Protein AF-A0A087TTB7-F1 (afdb_monomer)

Foldseek 3Di:
DAPPFPDQAKDWDWDDPPGPPDDDPDPPDIDTDIDGGPDDDPPDPDDDDDDPDDDPDDDPPPRVDDDDDQADDQELVRLCVVVVHDPPDDSVVSFDWHWDPDDPPDDTDIDTHHHPPDDDPVVVVVVVVVVVVVVVVVVVVVVVVVVVVVVVVVVVVVVVVVVVVVVVVVVVVVVD

Secondary structure (DSSP, 8-state):
--TT---SSEEEEEE-TT-TT---SSTT--EEEEEE-SS--TT-S-------S--SS--TTTTS-----S----BHHHHHHHTT--SSS-TTTT--PEEPPPPTTS---EE-PPPBS---HHHHHHHHHHHHHHHHHHHHHHHHHHHHHHHHHHHHHHHHHHHHHHHHHHHHHTT-

InterPro domains:
  IPR001377 Small ribosomal subunit protein eS6 [PF01092] (1-64)
  IPR001377 Small ribosomal subunit protein eS6 [PTHR11502] (1-174)
  IPR001377 Small ribosomal subunit protein eS6 [SM01405] (1-64)

Radius of gyration: 37.95 Å; Cα contacts (8 Å, |Δi|>4): 140; chains: 1; bounding box: 92×80×90 Å

Structure (mmCIF, N/CA/C/O backbone):
data_AF-A0A087TTB7-F1
#
_entry.id   AF-A0A087TTB7-F1
#
loop_
_atom_site.group_PDB
_atom_site.id
_atom_site.type_symbol
_atom_site.label_atom_id
_atom_site.label_alt_id
_atom_site.label_comp_id
_atom_site.label_asym_id
_atom_site.label_entity_id
_atom_site.label_seq_id
_atom_site.pdbx_PDB_ins_code
_atom_site.Cartn_x
_atom_site.Cartn_y
_atom_site.Cartn_z
_atom_site.occupancy
_atom_site.B_iso_or_equiv
_atom_site.auth_seq_id
_atom_site.auth_comp_id
_atom_site.auth_asym_id
_atom_site.auth_atom_id
_atom_site.pdbx_PDB_model_num
ATOM 1 N N . MET A 1 1 ? -8.494 -7.796 25.262 1.00 95.12 1 MET A N 1
ATOM 2 C CA . MET A 1 1 ? -9.296 -8.934 24.766 1.00 95.12 1 MET A CA 1
ATOM 3 C C . MET A 1 1 ? -8.799 -9.326 23.383 1.00 95.12 1 MET A C 1
ATOM 5 O O . MET A 1 1 ? -8.228 -8.474 22.704 1.00 95.12 1 MET A O 1
ATOM 9 N N . LYS A 1 2 ? -8.956 -10.586 22.972 1.00 96.31 2 LYS A N 1
ATOM 10 C CA . LYS A 1 2 ? -8.539 -11.063 21.644 1.00 96.31 2 LYS A CA 1
ATOM 11 C C . LYS A 1 2 ? -9.662 -11.843 20.973 1.00 96.31 2 LYS A C 1
ATOM 13 O O . LYS A 1 2 ? -10.178 -12.793 21.548 1.00 96.31 2 LYS A O 1
ATOM 18 N N . GLN A 1 3 ? -9.984 -11.443 19.744 1.00 97.12 3 GLN A N 1
ATOM 19 C CA . GLN A 1 3 ? -10.973 -12.114 18.906 1.00 97.12 3 GLN A CA 1
ATOM 20 C C . GLN A 1 3 ? -10.591 -13.578 18.657 1.00 97.12 3 GLN A C 1
ATOM 22 O O . GLN A 1 3 ? -9.417 -13.872 18.415 1.00 97.12 3 GLN A O 1
ATOM 27 N N . GLY A 1 4 ? -11.587 -14.467 18.702 1.00 96.50 4 GLY A N 1
ATOM 28 C CA . GLY A 1 4 ? -11.423 -15.903 18.450 1.00 96.50 4 GLY A CA 1
ATOM 29 C C . GLY A 1 4 ? -10.956 -16.721 19.658 1.00 96.50 4 GLY A C 1
ATOM 30 O O . GLY A 1 4 ? -10.687 -17.906 19.517 1.00 96.50 4 GLY A O 1
ATOM 31 N N . VAL A 1 5 ? -10.847 -16.114 20.842 1.00 96.50 5 VAL A N 1
ATOM 32 C CA . VAL A 1 5 ? -10.544 -16.822 22.093 1.00 96.50 5 VAL A CA 1
ATOM 33 C C . VAL A 1 5 ? -11.834 -16.950 22.897 1.00 96.50 5 VAL A C 1
ATOM 35 O O . VAL A 1 5 ? -12.206 -16.031 23.629 1.00 96.50 5 VAL A O 1
ATOM 38 N N . LEU A 1 6 ? -12.522 -18.078 22.725 1.00 96.94 6 LEU A N 1
ATOM 39 C CA . LEU A 1 6 ? -13.887 -18.330 23.201 1.00 96.94 6 LEU A CA 1
ATOM 40 C C . LEU A 1 6 ? -13.945 -18.677 24.699 1.00 96.94 6 LEU A C 1
ATOM 42 O O . LEU A 1 6 ? -14.466 -19.710 25.096 1.00 96.94 6 LEU A O 1
ATOM 46 N N . THR A 1 7 ? -13.373 -17.821 25.544 1.00 96.19 7 THR A N 1
ATOM 47 C CA . THR A 1 7 ? -13.356 -18.002 27.001 1.00 96.19 7 THR A CA 1
ATOM 48 C C . THR A 1 7 ? -13.663 -16.692 27.723 1.00 96.19 7 THR A C 1
ATOM 50 O O . THR A 1 7 ? -13.172 -15.632 27.323 1.00 96.19 7 THR A O 1
ATOM 53 N N . ALA A 1 8 ? -14.370 -16.762 28.852 1.00 95.31 8 ALA A N 1
ATOM 54 C CA . ALA A 1 8 ? -14.483 -15.648 29.801 1.00 95.31 8 ALA A CA 1
ATOM 55 C C . ALA A 1 8 ? -13.197 -15.462 30.639 1.00 95.31 8 ALA A C 1
ATOM 57 O O . ALA A 1 8 ? -12.966 -14.419 31.226 1.00 95.31 8 ALA A O 1
ATOM 58 N N . GLY A 1 9 ? -12.280 -16.428 30.648 1.00 95.19 9 GLY A N 1
ATOM 59 C CA . GLY A 1 9 ? -11.007 -16.303 31.359 1.00 95.19 9 GLY A CA 1
ATOM 60 C C . GLY A 1 9 ? -9.893 -15.600 30.573 1.00 95.19 9 GLY A C 1
ATOM 61 O O . GLY A 1 9 ? -10.073 -15.066 29.466 1.00 95.19 9 GLY A O 1
ATOM 62 N N . ARG A 1 10 ? -8.689 -15.643 31.158 1.00 97.06 10 ARG A N 1
ATOM 63 C CA . ARG A 1 10 ? -7.416 -15.380 30.470 1.00 97.06 10 ARG A CA 1
ATOM 64 C C . ARG A 1 10 ? -6.749 -16.701 30.099 1.00 97.06 10 ARG A C 1
ATOM 66 O O . ARG A 1 10 ? -6.739 -17.635 30.888 1.00 97.06 10 ARG A O 1
ATOM 73 N N . VAL A 1 11 ? -6.118 -16.736 28.933 1.00 97.62 11 VAL A N 1
ATOM 74 C CA . VAL A 1 11 ? -5.366 -17.897 28.439 1.00 97.62 11 VAL A CA 1
ATOM 75 C C . VAL A 1 11 ? -3.982 -17.473 27.963 1.00 97.62 11 VAL A C 1
ATOM 77 O O . VAL A 1 11 ? -3.773 -16.326 27.557 1.00 97.62 11 VAL A O 1
ATOM 80 N N . ARG A 1 12 ? -3.008 -18.388 27.993 1.00 98.00 12 ARG A N 1
ATOM 81 C CA . ARG A 1 12 ? -1.647 -18.122 27.501 1.00 98.00 12 ARG A CA 1
ATOM 82 C C . ARG A 1 12 ? -1.465 -18.650 26.083 1.00 98.00 12 ARG A C 1
ATOM 84 O O . ARG A 1 12 ? -1.358 -19.851 25.877 1.00 98.00 12 ARG A O 1
ATOM 91 N N . LEU A 1 13 ? -1.339 -17.742 25.119 1.00 97.44 13 LEU A N 1
ATOM 92 C CA . LEU A 1 13 ? -1.177 -18.073 23.701 1.00 97.44 13 LEU A CA 1
ATOM 93 C C . LEU A 1 13 ? 0.215 -17.705 23.200 1.00 97.44 13 LEU A C 1
ATOM 95 O O . LEU A 1 13 ? 0.783 -16.693 23.614 1.00 97.44 13 LEU A O 1
ATOM 99 N N . LEU A 1 14 ? 0.753 -18.503 22.277 1.00 97.94 14 LEU A N 1
ATOM 100 C CA . LEU A 1 14 ? 1.989 -18.188 21.564 1.00 97.94 14 LEU A CA 1
ATOM 101 C C . LEU A 1 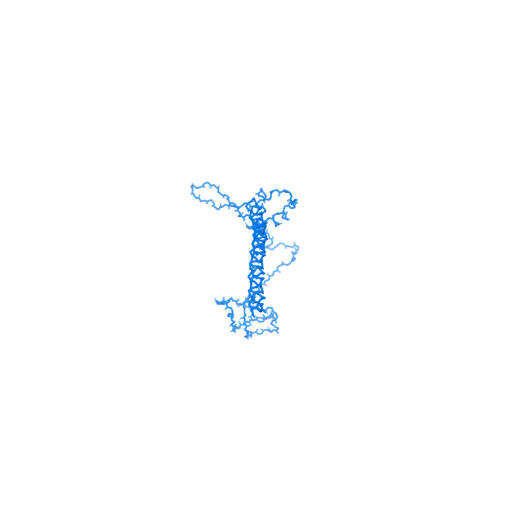14 ? 1.695 -17.190 20.431 1.00 97.94 14 LEU A C 1
ATOM 103 O O . LEU A 1 14 ? 1.088 -17.544 19.422 1.00 97.94 14 LEU A O 1
ATOM 107 N N . LEU A 1 15 ? 2.117 -15.935 20.592 1.00 97.94 15 LEU A N 1
ATOM 108 C CA . LEU A 1 15 ? 1.838 -14.848 19.650 1.00 97.94 15 LEU A CA 1
ATOM 109 C C . LEU A 1 15 ? 3.035 -14.578 18.735 1.00 97.94 15 LEU A C 1
ATOM 111 O O . LEU A 1 15 ? 4.176 -14.595 19.187 1.00 97.94 15 LEU A O 1
ATOM 115 N N . SER A 1 16 ? 2.761 -14.306 17.459 1.00 97.38 16 SER A N 1
ATOM 116 C CA . SER A 1 16 ? 3.737 -13.963 16.418 1.00 97.38 16 SER A CA 1
ATOM 117 C C . SER A 1 16 ? 3.473 -12.557 15.854 1.00 97.38 16 SER A C 1
ATOM 119 O O . SER A 1 16 ? 2.545 -11.856 16.271 1.00 97.38 16 SER A O 1
ATOM 121 N N . LYS A 1 17 ? 4.301 -12.117 14.897 1.00 97.75 17 LYS A N 1
ATOM 122 C CA . LYS A 1 17 ? 4.108 -10.850 14.178 1.00 97.75 17 LYS A CA 1
ATOM 123 C C . LYS A 1 17 ? 2.745 -10.818 13.473 1.00 97.75 17 LYS A C 1
ATOM 125 O O . LYS A 1 17 ? 2.413 -11.733 12.733 1.00 97.75 17 LYS A O 1
ATOM 130 N N . GLY A 1 18 ? 2.000 -9.728 13.660 1.00 96.25 18 GLY A N 1
ATOM 131 C CA . GLY A 1 18 ? 0.681 -9.516 13.046 1.00 96.25 18 GLY A CA 1
ATOM 132 C C . GLY A 1 18 ? -0.493 -9.928 13.935 1.00 96.25 18 GLY A C 1
ATOM 133 O O . GLY A 1 18 ? -1.613 -9.484 13.701 1.00 96.25 18 GLY A O 1
ATOM 134 N N . HIS A 1 19 ? -0.257 -10.699 15.000 1.00 96.50 19 HIS A N 1
ATOM 135 C CA . HIS A 1 19 ? -1.295 -10.967 15.990 1.00 96.50 19 HIS A CA 1
ATOM 136 C C . HIS A 1 19 ? -1.578 -9.726 16.847 1.00 96.50 19 HIS A C 1
ATOM 138 O O . HIS A 1 19 ? -0.666 -9.018 17.272 1.00 96.50 19 HIS A O 1
ATOM 144 N N . SER A 1 20 ? -2.853 -9.507 17.177 1.00 95.25 20 SER A N 1
ATOM 145 C CA . SER A 1 20 ? -3.255 -8.542 18.205 1.00 95.25 20 SER A CA 1
ATOM 146 C C . SER A 1 20 ? -2.653 -8.879 19.579 1.00 95.25 20 SER A C 1
ATOM 148 O O . SER A 1 20 ? -2.318 -10.034 19.859 1.00 95.25 20 SER A O 1
ATOM 150 N N . CYS A 1 21 ? -2.535 -7.860 20.440 1.00 96.12 21 CYS A N 1
ATOM 151 C CA . CYS A 1 21 ? -1.996 -7.935 21.809 1.00 96.12 21 CYS A CA 1
ATOM 152 C C . CYS A 1 21 ? -0.482 -8.226 21.925 1.00 96.12 21 CYS A C 1
ATOM 154 O O . CYS A 1 21 ? 0.035 -8.392 23.036 1.00 96.12 21 CYS A O 1
ATOM 156 N N . TYR A 1 22 ? 0.259 -8.251 20.813 1.00 97.25 22 TYR A N 1
ATOM 157 C CA . TYR A 1 22 ? 1.710 -8.429 20.823 1.00 97.25 22 TYR A CA 1
ATOM 158 C C . TYR A 1 22 ? 2.403 -7.652 19.703 1.00 97.25 22 TYR A C 1
ATOM 160 O O . TYR A 1 22 ? 1.926 -7.584 18.575 1.00 97.25 22 TYR A O 1
ATOM 168 N N . ARG A 1 23 ? 3.569 -7.084 20.025 1.00 96.94 23 ARG A N 1
ATOM 169 C CA . ARG A 1 23 ? 4.488 -6.476 19.065 1.00 96.94 23 ARG A CA 1
ATOM 170 C C . ARG A 1 23 ? 5.865 -7.122 19.248 1.00 96.94 23 ARG A C 1
ATOM 172 O O . ARG A 1 23 ? 6.457 -6.913 20.310 1.00 96.94 23 ARG A O 1
ATOM 179 N N . PRO A 1 24 ? 6.369 -7.885 18.264 1.00 97.56 24 PRO A N 1
ATOM 180 C CA . PRO A 1 24 ? 7.680 -8.518 18.363 1.00 97.56 24 PRO A CA 1
ATOM 181 C C . PRO A 1 24 ? 8.800 -7.474 18.378 1.00 97.56 24 PRO A C 1
ATOM 183 O O . PRO A 1 24 ? 8.664 -6.396 17.786 1.00 97.56 24 PRO A O 1
ATOM 186 N N . ARG A 1 25 ? 9.899 -7.788 19.069 1.00 96.50 25 ARG A N 1
ATOM 187 C CA . ARG A 1 25 ? 11.106 -6.951 19.136 1.00 96.50 25 ARG A CA 1
ATOM 188 C C . ARG A 1 25 ? 12.131 -7.373 18.097 1.00 96.50 25 ARG A C 1
ATOM 190 O O . ARG A 1 25 ? 12.814 -6.510 17.556 1.00 96.50 25 ARG A O 1
ATOM 197 N N . ARG A 1 26 ? 12.190 -8.667 17.775 1.00 96.75 26 ARG A N 1
ATOM 198 C CA . ARG A 1 26 ? 13.047 -9.213 16.714 1.00 96.75 26 ARG A CA 1
ATOM 199 C C . ARG A 1 26 ? 12.212 -9.856 15.609 1.00 96.75 26 ARG A C 1
ATOM 201 O O . ARG A 1 26 ? 11.064 -10.254 15.811 1.00 96.75 26 ARG A O 1
ATOM 208 N N . THR A 1 27 ? 12.775 -9.943 14.411 1.00 96.88 27 THR A N 1
ATOM 209 C CA . THR A 1 27 ? 12.153 -10.671 13.300 1.00 96.88 27 THR A CA 1
ATOM 210 C C . THR A 1 27 ? 12.070 -12.159 13.631 1.00 96.88 27 THR A C 1
ATOM 212 O O . THR A 1 27 ? 13.022 -12.726 14.151 1.00 96.88 27 THR A O 1
ATOM 215 N N . GLY A 1 28 ? 10.920 -12.783 13.366 1.00 96.06 28 GLY A N 1
ATOM 216 C CA . GLY A 1 28 ? 10.680 -14.200 13.673 1.00 96.06 28 GLY A CA 1
ATOM 217 C C . GLY A 1 28 ? 10.352 -14.511 15.139 1.00 96.06 28 GLY A C 1
ATOM 218 O O . GLY A 1 28 ? 9.947 -15.630 15.435 1.00 96.06 28 GLY A O 1
ATOM 219 N N . GLU A 1 29 ? 10.452 -13.537 16.051 1.00 97.50 29 GLU A N 1
ATOM 220 C CA . GLU A 1 29 ? 10.153 -13.752 17.469 1.00 97.50 29 GLU A CA 1
ATOM 221 C C . GLU A 1 29 ? 8.689 -14.176 17.680 1.00 97.50 29 GLU A C 1
ATOM 223 O O . GLU A 1 29 ? 7.749 -13.550 17.170 1.00 97.50 29 GLU A O 1
ATOM 228 N N . ARG A 1 30 ? 8.504 -15.227 18.487 1.00 97.88 30 ARG A N 1
ATOM 229 C CA . ARG A 1 30 ? 7.207 -15.645 19.020 1.00 97.88 30 ARG A CA 1
ATOM 230 C C . ARG A 1 30 ? 7.274 -15.631 20.539 1.00 97.88 30 ARG A C 1
ATOM 232 O O . ARG A 1 30 ? 8.240 -16.117 21.117 1.00 97.88 30 ARG A O 1
ATOM 239 N N . LYS A 1 31 ? 6.238 -15.109 21.197 1.00 97.88 31 LYS A N 1
ATOM 240 C CA . LYS A 1 31 ? 6.198 -15.023 22.663 1.00 97.88 31 LYS A CA 1
ATOM 241 C C . LYS A 1 31 ? 4.873 -15.512 23.220 1.00 97.88 31 LYS A C 1
ATOM 243 O O . LYS A 1 31 ? 3.809 -15.083 22.774 1.00 97.88 31 LYS A O 1
ATOM 248 N N . ARG A 1 32 ? 4.934 -16.399 24.220 1.00 98.12 32 ARG A N 1
ATOM 249 C CA . ARG A 1 32 ? 3.743 -16.893 24.921 1.00 98.12 32 ARG A CA 1
ATOM 250 C C . ARG A 1 32 ? 3.284 -15.863 25.956 1.00 98.12 32 ARG A C 1
ATOM 252 O O . ARG A 1 32 ? 3.952 -15.670 26.972 1.00 98.12 32 ARG A O 1
ATOM 259 N N . LYS A 1 33 ? 2.155 -15.197 25.706 1.00 98.12 33 LYS A N 1
ATOM 260 C CA . LYS A 1 33 ? 1.594 -14.144 26.573 1.00 98.12 33 LYS A CA 1
ATOM 261 C C . LYS A 1 33 ? 0.195 -14.513 27.053 1.00 98.12 33 LYS A C 1
ATOM 263 O O . LYS A 1 33 ? -0.550 -15.167 26.330 1.00 98.12 33 LYS A O 1
ATOM 268 N N . SER A 1 34 ? -0.144 -14.071 28.263 1.00 97.94 34 SER A N 1
ATOM 269 C CA . SER A 1 34 ? -1.516 -14.131 28.771 1.00 97.94 34 SER A CA 1
ATOM 270 C C . SER A 1 34 ? -2.382 -13.098 28.053 1.00 97.94 34 SER A C 1
ATOM 272 O O . SER A 1 34 ? -1.964 -11.950 27.875 1.00 97.94 34 SER A O 1
ATOM 274 N N . VAL A 1 35 ? -3.563 -13.515 27.606 1.00 97.50 35 VAL A N 1
ATOM 275 C CA . VAL A 1 35 ? -4.531 -12.691 26.882 1.00 97.50 35 VAL A CA 1
ATOM 276 C C . VAL A 1 35 ? -5.935 -13.026 27.377 1.00 97.50 35 VAL A C 1
ATOM 278 O O . VAL A 1 35 ? -6.282 -14.190 27.543 1.00 97.50 35 VAL A O 1
ATOM 281 N N . ARG A 1 36 ? -6.752 -11.997 27.611 1.00 96.69 36 ARG A N 1
ATOM 282 C CA . ARG A 1 36 ? -8.179 -12.136 27.945 1.00 96.69 36 ARG A CA 1
ATOM 283 C C . ARG A 1 36 ? -8.977 -12.547 26.702 1.00 96.69 36 ARG A C 1
ATOM 285 O O . ARG A 1 36 ? -8.740 -11.972 25.632 1.00 96.69 36 ARG A O 1
ATOM 292 N N . GLY A 1 37 ? -9.898 -13.500 26.854 1.00 97.25 37 GLY A N 1
ATOM 293 C CA . GLY A 1 37 ? -10.771 -13.958 25.771 1.00 97.25 37 GLY A CA 1
ATOM 294 C C . GLY A 1 37 ? -11.746 -12.897 25.248 1.00 97.25 37 GLY A C 1
ATOM 295 O O . GLY A 1 37 ? -11.700 -11.739 25.669 1.00 97.25 37 GLY A O 1
ATOM 296 N N . CYS A 1 38 ? -12.570 -13.270 24.268 1.00 97.06 38 CYS A N 1
ATOM 297 C CA . CYS A 1 38 ? -13.529 -12.367 23.624 1.00 97.06 38 CYS A CA 1
ATOM 298 C C . CYS A 1 38 ? -14.900 -12.317 24.311 1.00 97.06 38 CYS A C 1
ATOM 300 O O . CYS A 1 38 ? -15.646 -11.380 24.052 1.00 97.06 38 CYS A O 1
ATOM 302 N N . ILE A 1 39 ? -15.223 -13.275 25.186 1.00 96.81 39 ILE A N 1
ATOM 303 C CA . ILE A 1 39 ? -16.481 -13.276 25.946 1.00 96.81 39 ILE A CA 1
ATOM 304 C C . ILE A 1 39 ? -16.379 -12.238 27.067 1.00 96.81 39 ILE A C 1
ATOM 306 O O . ILE A 1 39 ? -15.413 -12.256 27.839 1.00 96.81 39 ILE A O 1
ATOM 310 N N . VAL A 1 40 ? -17.358 -11.336 27.120 1.00 97.00 40 VAL A N 1
ATOM 311 C CA . VAL A 1 40 ? -17.482 -10.256 28.110 1.00 97.00 40 VAL A CA 1
ATOM 312 C C . VAL A 1 40 ? -17.949 -10.834 29.448 1.00 97.00 40 VAL A C 1
ATOM 314 O O . VAL A 1 40 ? -18.825 -11.691 29.469 1.00 97.00 40 VAL A O 1
ATOM 317 N N . ASP A 1 41 ? -17.348 -10.385 30.550 1.00 95.38 41 ASP A N 1
ATOM 318 C CA . ASP A 1 41 ? -17.754 -10.703 31.925 1.00 95.38 41 ASP A CA 1
ATOM 319 C C . ASP A 1 41 ? -17.726 -9.431 32.791 1.00 95.38 41 ASP A C 1
ATOM 321 O O . ASP A 1 41 ? -17.269 -8.377 32.342 1.00 95.38 41 ASP A O 1
ATOM 325 N N . SER A 1 42 ? -18.201 -9.529 34.033 1.00 95.75 42 SER A N 1
ATOM 326 C CA . SER A 1 42 ? -18.184 -8.432 35.013 1.00 95.75 42 SER A CA 1
ATOM 327 C C . SER A 1 42 ? -16.773 -8.037 35.472 1.00 95.75 42 SER A C 1
ATOM 329 O O . SER A 1 42 ? -16.581 -6.952 36.008 1.00 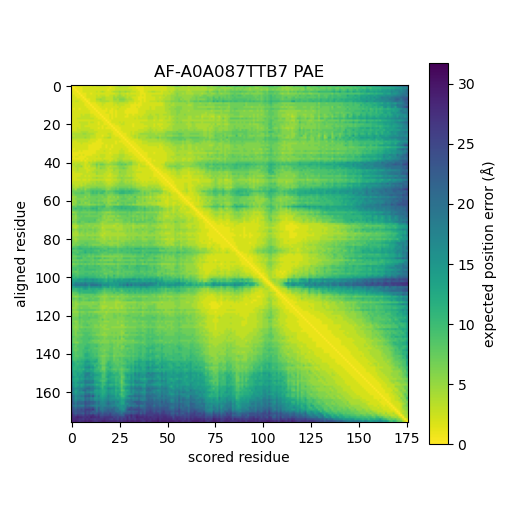95.75 42 SER A O 1
ATOM 331 N N . ASN A 1 43 ? -15.758 -8.870 35.217 1.00 94.19 43 ASN A N 1
ATOM 332 C CA . ASN A 1 43 ? -14.374 -8.649 35.648 1.00 94.19 43 ASN A CA 1
ATOM 333 C C . ASN A 1 43 ? -13.563 -7.751 34.688 1.00 94.19 43 ASN A C 1
ATOM 335 O O . ASN A 1 43 ? -12.324 -7.767 34.698 1.00 94.19 43 ASN A O 1
ATOM 339 N N . LEU A 1 44 ? -14.227 -6.992 33.811 1.00 95.38 44 LEU A N 1
ATOM 340 C CA . LEU A 1 44 ? -13.591 -6.037 32.905 1.00 95.38 44 LEU A CA 1
ATOM 341 C C . LEU A 1 44 ? -13.625 -4.627 33.498 1.00 95.38 44 LEU A C 1
ATOM 343 O O . LEU A 1 44 ? -14.680 -4.123 33.853 1.00 95.38 44 LEU A O 1
ATOM 347 N N . SER A 1 45 ? -12.478 -3.945 33.521 1.00 96.19 45 SER A N 1
ATOM 348 C CA . SER A 1 45 ? -12.410 -2.548 33.980 1.00 96.19 45 SER A CA 1
ATOM 349 C C . SER A 1 45 ? -12.904 -1.542 32.936 1.00 96.19 45 SER A C 1
ATOM 351 O O . SER A 1 45 ? -13.411 -0.488 33.290 1.00 96.19 45 SER A O 1
ATOM 353 N N . VAL A 1 46 ? -12.703 -1.831 31.645 1.00 96.94 46 VAL A N 1
ATOM 354 C CA . VAL A 1 46 ? -13.063 -0.935 30.535 1.00 96.94 46 VAL A CA 1
ATOM 355 C C . VAL A 1 46 ? -13.530 -1.768 29.347 1.00 96.94 46 VAL A C 1
ATOM 357 O O . VAL A 1 46 ? -12.856 -2.727 28.954 1.00 96.94 46 VAL A O 1
ATOM 360 N N . LEU A 1 47 ? -14.644 -1.360 28.738 1.00 96.75 47 LEU A N 1
ATOM 361 C CA . LEU A 1 47 ? -15.156 -1.913 27.489 1.00 96.75 47 LEU A CA 1
ATOM 362 C C . LEU A 1 47 ? -15.103 -0.839 26.393 1.00 96.75 47 LEU A C 1
ATOM 364 O O . LEU A 1 47 ? -15.693 0.228 26.527 1.00 96.75 47 LEU A O 1
ATOM 368 N N . CYS A 1 48 ? -14.393 -1.116 25.298 1.00 96.56 48 CYS A N 1
ATOM 369 C CA . CYS A 1 48 ? -14.338 -0.203 24.157 1.00 96.56 48 CYS A CA 1
ATOM 370 C C . CYS A 1 48 ? -15.520 -0.468 23.216 1.00 96.56 48 CYS A C 1
ATOM 372 O O . CYS A 1 48 ? -15.576 -1.531 22.595 1.00 96.56 48 CYS A O 1
ATOM 374 N N . LEU A 1 49 ? -16.420 0.505 23.079 1.00 95.81 49 LEU A N 1
ATOM 375 C CA . LEU A 1 49 ? -17.593 0.438 22.204 1.00 95.81 49 LEU A CA 1
ATOM 376 C C . LEU A 1 49 ? -17.419 1.343 20.976 1.00 95.81 49 LEU A C 1
ATOM 378 O O . LEU A 1 49 ? -16.730 2.360 21.034 1.00 95.81 49 LEU A O 1
ATOM 382 N N . VAL A 1 50 ? -18.035 0.963 19.855 1.00 96.00 50 VAL A N 1
ATOM 383 C CA . VAL A 1 50 ? -18.049 1.746 18.609 1.00 96.00 50 VAL A CA 1
ATOM 384 C C . VAL A 1 50 ? -19.493 1.903 18.152 1.00 96.00 50 VAL A C 1
ATOM 386 O O . VAL A 1 50 ? -20.190 0.909 17.959 1.00 96.00 50 VAL A O 1
ATOM 389 N N . ILE A 1 51 ? -19.932 3.146 17.963 1.00 94.12 51 ILE A N 1
ATOM 390 C CA . ILE A 1 51 ? -21.279 3.472 17.485 1.00 94.12 51 ILE A CA 1
ATOM 391 C C . ILE A 1 51 ? -21.336 3.235 15.971 1.00 94.12 51 ILE A C 1
ATOM 393 O O . ILE A 1 51 ? -20.525 3.780 15.223 1.00 94.12 51 ILE A O 1
ATOM 397 N N . ILE A 1 52 ? -22.287 2.412 15.520 1.00 95.88 52 ILE A N 1
ATOM 398 C CA . ILE A 1 52 ? -22.484 2.089 14.094 1.00 95.88 52 ILE A CA 1
ATOM 399 C C . ILE A 1 52 ? -23.640 2.900 13.497 1.00 95.88 52 ILE A C 1
ATOM 401 O O . ILE A 1 52 ? -23.568 3.314 12.342 1.00 95.88 52 ILE A O 1
ATOM 405 N N . LYS A 1 53 ? -24.699 3.134 14.279 1.00 95.19 53 LYS A N 1
ATOM 406 C CA . LYS A 1 53 ? -25.881 3.908 13.888 1.00 95.19 53 LYS A CA 1
ATOM 407 C C . LYS A 1 53 ? -26.158 4.970 14.949 1.00 95.19 53 LYS A C 1
ATOM 409 O O . LYS A 1 53 ? -26.065 4.669 16.137 1.00 95.19 53 LYS A O 1
ATOM 414 N N . LYS A 1 54 ? -26.465 6.189 14.506 1.00 94.62 54 LYS A N 1
ATOM 415 C CA . LYS A 1 54 ? -26.910 7.290 15.369 1.00 94.62 54 LYS A CA 1
ATOM 416 C C . LYS A 1 54 ? -28.389 7.069 15.724 1.00 94.62 54 LYS A C 1
ATOM 418 O O . LYS A 1 54 ? -29.133 6.605 14.863 1.00 94.62 54 LYS A O 1
ATOM 423 N N . GLY A 1 55 ? -28.771 7.340 16.971 1.00 94.06 55 GLY A N 1
ATOM 424 C CA . GLY A 1 55 ? -30.177 7.382 17.394 1.00 94.06 55 GLY A CA 1
ATOM 425 C C . GLY A 1 55 ? -30.814 8.748 17.126 1.00 94.06 55 GLY A C 1
ATOM 426 O O . GLY A 1 55 ? -30.201 9.596 16.477 1.00 94.06 55 GLY A O 1
ATOM 427 N N . ASP A 1 56 ? -32.020 8.962 17.651 1.00 95.12 56 ASP A N 1
ATOM 428 C CA . ASP A 1 56 ? -32.770 10.207 17.426 1.00 95.12 56 ASP A CA 1
ATOM 429 C C . ASP A 1 56 ? -32.135 11.409 18.136 1.00 95.12 56 ASP A C 1
ATOM 431 O O . ASP A 1 56 ? -32.092 12.508 17.586 1.00 95.12 56 ASP A O 1
ATOM 435 N N . GLN A 1 57 ? -31.602 11.196 19.343 1.00 94.94 57 GLN A N 1
ATOM 436 C CA . GLN A 1 57 ? -30.945 12.238 20.127 1.00 94.94 57 GLN A CA 1
ATOM 437 C C . GLN A 1 57 ? -29.428 12.236 19.939 1.00 94.94 57 GLN A C 1
ATOM 439 O O . GLN A 1 57 ? -28.787 11.201 19.728 1.00 94.94 57 GLN A O 1
ATOM 444 N N . ASP A 1 58 ? -28.866 13.432 20.048 1.00 93.81 58 ASP A N 1
ATOM 445 C CA . ASP A 1 58 ? -27.438 13.692 20.003 1.00 93.81 58 ASP A CA 1
ATOM 446 C C . ASP A 1 58 ? -26.771 13.434 21.366 1.00 93.81 58 ASP A C 1
ATOM 448 O O . ASP A 1 58 ? -27.354 13.675 22.423 1.00 93.81 58 ASP A O 1
ATOM 452 N N . ILE A 1 59 ? -25.557 12.877 21.340 1.00 94.31 59 ILE A N 1
ATOM 453 C CA . ILE A 1 59 ? -24.759 12.545 22.519 1.00 94.31 59 ILE A CA 1
ATOM 454 C C . ILE A 1 59 ? -23.639 13.585 22.658 1.00 94.31 59 ILE A C 1
ATOM 456 O O . ILE A 1 59 ? -22.725 13.614 21.812 1.00 94.31 59 ILE A O 1
ATOM 460 N N . PRO A 1 60 ? -23.621 14.348 23.769 1.00 95.00 60 PRO A N 1
ATOM 461 C CA . PRO A 1 60 ? -22.667 15.425 23.965 1.00 95.00 60 PRO A CA 1
ATOM 462 C C . PRO A 1 60 ? -21.224 14.932 23.902 1.00 95.00 60 PRO A C 1
ATOM 464 O O . PRO A 1 60 ? -20.839 13.942 24.525 1.00 95.00 60 PRO A O 1
ATOM 467 N N . GLY A 1 61 ? -20.411 15.631 23.109 1.00 92.62 61 GLY A N 1
ATOM 468 C CA . GLY A 1 61 ? -18.984 15.344 22.931 1.00 92.62 61 GLY A CA 1
ATOM 469 C C . GLY A 1 61 ? -18.653 14.143 22.035 1.00 92.62 61 GLY A C 1
ATOM 470 O O . GLY A 1 61 ? -17.474 13.928 21.748 1.00 92.62 61 GLY A O 1
ATOM 471 N N . LEU A 1 62 ? -19.648 13.387 21.556 1.00 92.75 62 LEU A N 1
ATOM 472 C CA . LEU A 1 62 ? -19.436 12.245 20.659 1.00 92.75 62 LEU A CA 1
ATOM 473 C C . LEU A 1 62 ? -20.059 12.453 19.281 1.00 92.75 62 LEU A C 1
ATOM 475 O O . LEU A 1 62 ? -19.344 12.346 18.285 1.00 92.75 62 LEU A O 1
ATOM 479 N N . THR A 1 63 ? -21.363 12.727 19.206 1.00 93.38 63 THR A N 1
ATOM 480 C CA . THR A 1 63 ? -22.055 12.892 17.914 1.00 93.38 63 THR A CA 1
ATOM 481 C C . THR A 1 63 ? -22.211 14.353 17.509 1.00 93.38 63 THR A C 1
ATOM 483 O O . THR A 1 63 ? -22.279 14.635 16.316 1.00 93.38 63 THR A O 1
ATOM 486 N N . ASP A 1 64 ? -22.156 15.271 18.474 1.00 93.00 64 ASP A N 1
ATOM 487 C CA . ASP A 1 64 ? -22.345 16.711 18.263 1.00 93.00 64 ASP A CA 1
ATOM 488 C C . ASP A 1 64 ? -21.179 17.365 17.517 1.00 93.00 64 ASP A C 1
ATOM 490 O O . ASP A 1 64 ? -21.347 18.338 16.785 1.00 93.00 64 ASP A O 1
ATOM 494 N N . THR A 1 65 ? -19.964 16.848 17.715 1.00 92.88 65 THR A N 1
ATOM 495 C CA . THR A 1 65 ? -18.748 17.453 17.164 1.00 92.88 65 THR A CA 1
ATOM 496 C C . THR A 1 65 ? -18.169 16.602 16.045 1.00 92.88 65 THR A C 1
ATOM 498 O O . THR A 1 65 ? -17.913 15.408 16.192 1.00 92.88 65 THR A O 1
ATOM 501 N N . THR A 1 66 ? -17.901 17.228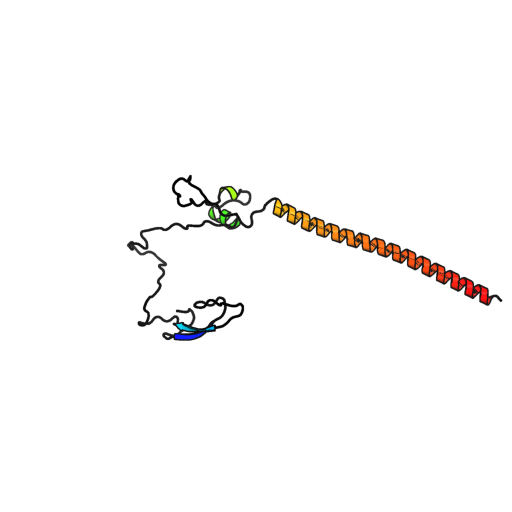 14.901 1.00 92.00 66 THR A N 1
ATOM 502 C CA . THR A 1 66 ? -17.256 16.556 13.769 1.00 92.00 66 THR A CA 1
ATOM 503 C C . THR A 1 66 ? -15.784 16.939 13.693 1.00 92.00 66 THR A C 1
ATOM 505 O O . THR A 1 66 ? -15.443 18.074 13.363 1.00 92.00 66 THR A O 1
ATOM 508 N N . ILE A 1 67 ? -14.888 15.983 13.946 1.00 92.38 67 ILE A N 1
ATOM 509 C CA . ILE A 1 67 ? -13.441 16.197 13.811 1.00 92.38 67 ILE A CA 1
ATOM 510 C C . ILE A 1 67 ? -13.005 15.837 12.379 1.00 92.38 67 ILE A C 1
ATOM 512 O O . ILE A 1 67 ? -13.068 14.662 11.994 1.00 92.38 67 ILE A O 1
ATOM 516 N N . PRO A 1 68 ? -12.522 16.797 11.566 1.00 91.94 68 PRO A N 1
ATOM 517 C CA . PRO A 1 68 ? -12.121 16.515 10.195 1.00 91.94 68 PRO A CA 1
ATOM 518 C C . PRO A 1 68 ? -10.839 15.677 10.135 1.00 91.94 68 PRO A C 1
ATOM 520 O O . PRO A 1 68 ? -9.935 15.765 10.974 1.00 91.94 68 PRO A O 1
ATOM 523 N N . ARG A 1 69 ? -10.703 14.876 9.073 1.00 90.69 69 ARG A N 1
ATOM 524 C CA . ARG A 1 69 ? -9.482 14.094 8.842 1.00 90.69 69 ARG A CA 1
ATOM 525 C C . ARG A 1 69 ? -8.308 15.020 8.537 1.00 90.69 69 ARG A C 1
ATOM 527 O O . ARG A 1 69 ? -8.270 15.679 7.505 1.00 90.69 69 ARG A O 1
ATOM 534 N N . ARG A 1 70 ? -7.281 14.976 9.389 1.00 86.81 70 ARG A N 1
ATOM 535 C CA . ARG A 1 70 ? -6.086 15.833 9.282 1.00 86.81 70 ARG A CA 1
ATOM 536 C C . ARG A 1 70 ? -5.281 15.673 7.985 1.00 86.81 70 ARG A C 1
ATOM 538 O O . ARG A 1 70 ? -4.594 16.609 7.579 1.00 86.81 70 ARG A O 1
ATOM 545 N N . LEU A 1 71 ? -5.247 1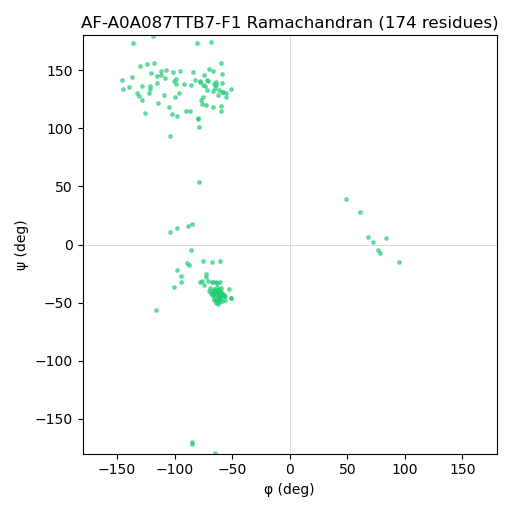4.477 7.391 1.00 90.56 71 LEU A N 1
ATOM 546 C CA . LEU A 1 71 ? -4.384 14.166 6.245 1.00 90.56 71 LEU A CA 1
ATOM 547 C C . LEU A 1 71 ? -5.195 13.684 5.044 1.00 90.56 71 LEU A C 1
ATOM 549 O O . LEU A 1 71 ? -5.983 12.746 5.150 1.00 90.56 71 LEU A O 1
ATOM 553 N N . GLY A 1 72 ? -4.912 14.284 3.889 1.00 92.38 72 GLY A N 1
ATOM 554 C CA . GLY A 1 72 ? -5.437 13.850 2.601 1.00 92.38 72 GLY A CA 1
ATOM 555 C C . GLY A 1 72 ? -4.673 12.665 1.986 1.00 92.38 72 GLY A C 1
ATOM 556 O O . GLY A 1 72 ? -3.622 12.235 2.481 1.00 92.38 72 GLY A O 1
ATOM 557 N N . PRO A 1 73 ? -5.181 12.118 0.871 1.00 96.25 73 PRO A N 1
ATOM 558 C CA . PRO A 1 73 ? -4.531 11.032 0.147 1.00 96.25 73 PRO A CA 1
ATOM 559 C C . PRO A 1 73 ? -3.186 11.455 -0.470 1.00 96.25 73 PRO A C 1
ATOM 561 O O . PRO A 1 73 ? -3.053 12.510 -1.074 1.00 96.25 73 PRO A O 1
ATOM 564 N N . LYS A 1 74 ? -2.177 10.575 -0.377 1.00 96.75 74 LYS A N 1
ATOM 565 C CA . LYS A 1 74 ? -0.8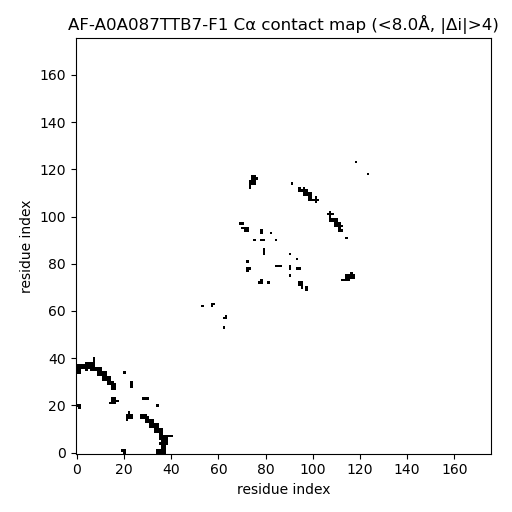22 10.791 -0.937 1.00 96.75 74 LYS A CA 1
ATOM 566 C C . LYS A 1 74 ? -0.612 10.200 -2.339 1.00 96.75 74 LYS A C 1
ATOM 568 O O . LYS A 1 74 ? 0.276 10.627 -3.074 1.00 96.75 74 LYS A O 1
ATOM 573 N N . ARG A 1 75 ? -1.343 9.139 -2.695 1.00 97.50 75 ARG A N 1
ATOM 574 C CA . ARG A 1 75 ? -1.169 8.432 -3.981 1.00 97.50 75 ARG A CA 1
ATOM 575 C C . ARG A 1 75 ? -2.002 9.113 -5.063 1.00 97.50 75 ARG A C 1
ATOM 577 O O . ARG A 1 75 ? -3.174 9.367 -4.808 1.00 97.50 75 ARG A O 1
ATOM 584 N N . ALA A 1 76 ? -1.447 9.279 -6.265 1.00 97.00 76 ALA A N 1
ATOM 585 C CA . ALA A 1 76 ? -2.138 9.907 -7.397 1.00 97.00 76 ALA A CA 1
ATOM 586 C C . ALA A 1 76 ? -3.529 9.297 -7.664 1.00 97.00 76 ALA A C 1
ATOM 588 O O . ALA A 1 76 ? -4.511 10.022 -7.743 1.00 97.00 76 ALA A O 1
ATOM 589 N N . SER A 1 77 ? -3.649 7.964 -7.679 1.00 96.75 77 SER A N 1
ATOM 590 C CA . SER A 1 77 ? -4.940 7.290 -7.897 1.00 96.75 77 SER A CA 1
ATOM 591 C C . SER A 1 77 ? -5.978 7.548 -6.799 1.00 96.75 77 SER A C 1
ATOM 593 O O . SER A 1 77 ? -7.168 7.611 -7.083 1.00 96.75 77 SER A O 1
ATOM 595 N N . LYS A 1 78 ? -5.545 7.723 -5.544 1.00 97.00 78 LYS A N 1
ATOM 596 C CA . LYS A 1 78 ? -6.453 8.046 -4.434 1.00 97.00 78 LYS A CA 1
ATOM 597 C C . LYS A 1 78 ? -6.895 9.508 -4.460 1.00 97.00 78 LYS A C 1
ATOM 599 O O . LYS A 1 78 ? -8.003 9.785 -4.030 1.00 97.00 78 LYS A O 1
ATOM 604 N N . ILE A 1 79 ? -6.043 10.413 -4.946 1.00 96.69 79 ILE A N 1
ATOM 605 C CA . ILE A 1 79 ? -6.403 11.823 -5.154 1.00 96.69 79 ILE A CA 1
ATOM 606 C C . ILE A 1 79 ? -7.466 11.911 -6.253 1.00 96.69 79 ILE A C 1
ATOM 608 O O . ILE A 1 79 ? -8.501 12.523 -6.028 1.00 96.69 79 ILE A O 1
ATOM 612 N N . ARG A 1 80 ? -7.276 11.201 -7.377 1.00 96.69 80 ARG A N 1
ATOM 613 C CA . ARG A 1 80 ? -8.282 11.129 -8.453 1.00 96.69 80 ARG A CA 1
ATOM 614 C C . ARG A 1 80 ? -9.631 10.632 -7.955 1.00 96.69 80 ARG A C 1
ATOM 616 O O . ARG A 1 80 ? -10.632 11.276 -8.211 1.00 96.69 80 ARG A O 1
ATOM 623 N N . LYS A 1 81 ? -9.645 9.542 -7.179 1.00 97.06 81 LYS A N 1
ATOM 624 C CA . LYS A 1 81 ? -10.885 8.998 -6.605 1.00 97.06 81 LYS A CA 1
ATOM 625 C C . LYS A 1 81 ? -11.568 9.958 -5.622 1.00 97.06 81 LYS A C 1
ATOM 627 O O . LYS A 1 81 ? -12.780 9.919 -5.509 1.00 97.06 81 LYS A O 1
ATOM 632 N N . LEU A 1 82 ? -10.807 10.768 -4.883 1.00 95.88 82 LEU A N 1
ATOM 633 C CA . LEU A 1 82 ? -11.385 11.701 -3.912 1.00 95.88 82 LEU A CA 1
ATOM 634 C C . LEU A 1 82 ? -12.126 12.856 -4.599 1.00 95.88 82 LEU A C 1
ATOM 636 O O . LEU A 1 82 ? -13.175 13.260 -4.119 1.00 95.88 82 LEU A O 1
ATOM 640 N N . PHE A 1 83 ? -11.571 13.369 -5.696 1.00 96.19 83 PHE A N 1
ATOM 641 C CA . PHE A 1 83 ? -12.109 14.521 -6.427 1.00 96.19 83 PHE A CA 1
ATOM 642 C C . PHE A 1 83 ? -12.831 14.132 -7.726 1.00 96.19 83 PHE A C 1
ATOM 644 O O . PHE A 1 83 ? -13.121 15.003 -8.533 1.00 96.19 83 PHE A O 1
ATOM 651 N N . ASN A 1 84 ? -13.085 12.836 -7.946 1.00 96.44 84 ASN A N 1
ATOM 652 C CA . ASN A 1 84 ? -13.671 12.287 -9.176 1.00 96.44 84 ASN A CA 1
ATOM 653 C C . ASN A 1 84 ? -12.999 12.788 -10.472 1.00 96.44 84 ASN A C 1
ATOM 655 O O . ASN A 1 84 ? -13.664 13.037 -11.470 1.00 96.44 84 ASN A O 1
ATOM 659 N N . LEU A 1 85 ? -11.668 12.914 -10.455 1.00 96.44 85 LEU A N 1
ATOM 660 C CA . LEU A 1 85 ? -10.892 13.398 -11.600 1.00 96.44 85 LEU A CA 1
ATOM 661 C C . LEU A 1 85 ? -10.776 12.336 -12.696 1.00 96.44 85 LEU A C 1
ATOM 663 O O . LEU A 1 85 ? -10.580 11.144 -12.412 1.00 96.44 85 LEU A O 1
ATOM 667 N N . ALA A 1 86 ? -10.765 12.797 -13.941 1.00 95.94 86 ALA A N 1
ATOM 668 C CA . ALA A 1 86 ? -10.425 12.002 -15.102 1.00 95.94 86 ALA A CA 1
ATOM 669 C C . ALA A 1 86 ? -8.934 11.615 -15.106 1.00 95.94 86 ALA A C 1
ATOM 671 O O . ALA A 1 86 ? -8.114 11.982 -14.251 1.00 95.94 86 ALA A O 1
ATOM 672 N N . LYS A 1 87 ? -8.553 10.776 -16.074 1.00 93.12 87 LYS A N 1
ATOM 673 C CA . LYS A 1 87 ? -7.177 10.278 -16.172 1.00 93.12 87 LYS A CA 1
ATOM 674 C C . LYS A 1 87 ? -6.198 11.350 -16.654 1.00 93.12 87 LYS A C 1
ATOM 676 O O . LYS A 1 87 ? -5.018 11.255 -16.292 1.00 93.12 87 LYS A O 1
ATOM 681 N N . ASP A 1 88 ? -6.682 12.309 -17.426 1.00 93.56 88 ASP A N 1
ATOM 682 C CA . ASP A 1 88 ? -5.871 13.338 -18.073 1.00 93.56 88 ASP A CA 1
ATOM 683 C C . ASP A 1 88 ? -5.660 14.561 -17.173 1.00 93.56 88 ASP A C 1
ATOM 685 O O . ASP A 1 88 ? -4.670 15.273 -17.327 1.00 93.56 88 ASP A O 1
ATOM 689 N N . ASP A 1 89 ? -6.485 14.710 -16.133 1.00 95.25 89 ASP A N 1
ATOM 690 C CA . ASP A 1 89 ? -6.371 15.793 -15.161 1.00 95.25 89 ASP A CA 1
ATOM 691 C C . ASP A 1 89 ? -5.058 15.743 -14.361 1.00 95.25 89 ASP A C 1
ATOM 693 O O . ASP A 1 89 ? -4.598 14.685 -13.876 1.00 95.25 89 ASP A O 1
ATOM 697 N N . ASP A 1 90 ? -4.479 16.930 -14.144 1.00 95.31 90 ASP A N 1
ATOM 698 C CA . ASP A 1 90 ? -3.286 17.091 -13.319 1.00 95.31 90 ASP A CA 1
ATOM 699 C C . ASP A 1 90 ? -3.618 17.065 -11.822 1.00 95.31 90 ASP A C 1
ATOM 701 O O . ASP A 1 90 ? -3.985 18.053 -11.187 1.00 95.31 90 ASP A O 1
ATOM 705 N N . VAL A 1 91 ? -3.358 15.912 -11.210 1.00 96.06 91 VAL A N 1
ATOM 706 C CA . VAL A 1 91 ? -3.533 15.675 -9.771 1.00 96.06 91 VAL A CA 1
ATOM 707 C C . VAL A 1 91 ? -2.692 16.582 -8.866 1.00 96.06 91 VAL A C 1
ATOM 709 O O . VAL A 1 91 ? -2.923 16.588 -7.658 1.00 96.06 91 VAL A O 1
ATOM 712 N N . ARG A 1 92 ? -1.680 17.293 -9.388 1.00 94.81 92 ARG A N 1
ATOM 713 C CA . ARG A 1 92 ? -0.813 18.175 -8.584 1.00 94.81 92 ARG A CA 1
ATOM 714 C C . ARG A 1 92 ? -1.555 19.379 -8.024 1.00 94.81 92 ARG A C 1
ATOM 716 O O . ARG A 1 92 ? -1.220 19.824 -6.927 1.00 94.81 92 ARG A O 1
ATOM 723 N N . GLN A 1 93 ? -2.545 19.872 -8.758 1.00 94.00 93 GLN A N 1
ATOM 724 C CA . GLN A 1 93 ? -3.329 21.043 -8.376 1.00 94.00 93 GLN A CA 1
ATOM 725 C C . GLN A 1 93 ?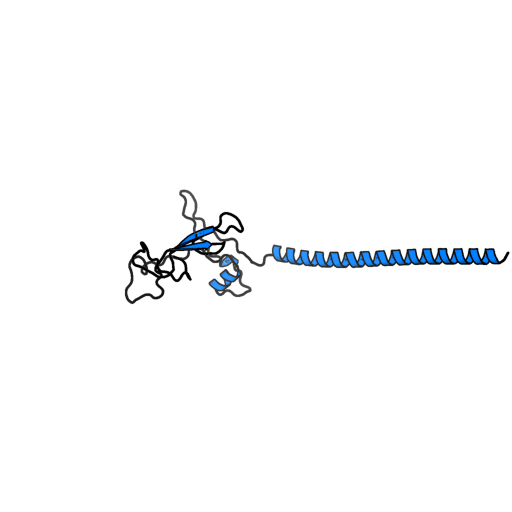 -4.313 20.705 -7.246 1.00 94.00 93 GLN A C 1
ATOM 727 O O . GLN A 1 93 ? -4.478 21.480 -6.309 1.00 94.00 93 GLN A O 1
ATOM 732 N N . PHE A 1 94 ? -4.853 19.485 -7.259 1.00 94.69 94 PHE A N 1
ATOM 733 C CA . PHE A 1 94 ? -5.878 19.005 -6.324 1.00 94.69 94 PHE A CA 1
ATOM 734 C C . PHE A 1 94 ? -5.314 18.371 -5.038 1.00 94.69 94 PHE A C 1
ATOM 736 O O . PHE A 1 94 ? -6.006 17.646 -4.323 1.00 94.69 94 PHE A O 1
ATOM 743 N N . VAL A 1 95 ? -4.035 18.581 -4.714 1.00 94.75 95 VAL A N 1
ATOM 744 C CA . VAL A 1 95 ? -3.467 18.045 -3.468 1.00 94.75 95 VAL A CA 1
ATOM 745 C C . VAL A 1 95 ? -3.937 18.880 -2.282 1.00 94.75 95 VAL A C 1
ATOM 747 O O . VAL A 1 95 ? -3.601 20.057 -2.177 1.00 94.75 95 VAL A O 1
ATOM 750 N N . VAL A 1 96 ? -4.612 18.241 -1.324 1.00 92.94 96 VAL A N 1
ATOM 751 C CA . VAL A 1 96 ? -4.992 18.878 -0.055 1.00 92.94 96 VAL A CA 1
ATOM 752 C C . VAL A 1 96 ? -3.736 19.343 0.691 1.00 92.94 96 VAL A C 1
ATOM 754 O O . VAL A 1 96 ? -2.906 18.529 1.119 1.00 92.94 96 VAL A O 1
ATOM 757 N N . LYS A 1 97 ? -3.597 20.662 0.843 1.00 93.19 97 LYS A N 1
ATOM 758 C CA . LYS A 1 97 ? -2.518 21.302 1.601 1.00 93.19 97 LYS A CA 1
ATOM 759 C C . LYS A 1 97 ? -2.977 21.518 3.035 1.00 93.19 97 LYS A C 1
ATOM 761 O O . LYS A 1 97 ? -4.103 21.933 3.279 1.00 93.19 97 LYS A O 1
ATOM 766 N N . ARG A 1 98 ? -2.091 21.252 3.990 1.00 90.94 98 ARG A N 1
ATOM 767 C CA . ARG A 1 98 ? -2.364 21.474 5.411 1.00 90.94 98 ARG A CA 1
ATOM 768 C C . ARG A 1 98 ? -1.736 22.796 5.858 1.00 90.94 98 ARG A C 1
ATOM 770 O O . ARG A 1 98 ? -0.518 22.921 5.687 1.00 90.94 98 ARG A O 1
ATOM 777 N N . PRO A 1 99 ? -2.482 23.727 6.475 1.00 91.25 99 PRO A N 1
ATOM 778 C CA . PRO A 1 99 ? -1.874 24.863 7.157 1.00 91.25 99 PRO A CA 1
ATOM 779 C C . PRO A 1 99 ? -1.029 24.364 8.337 1.00 91.25 99 PRO A C 1
ATOM 781 O O . PRO A 1 99 ? -1.386 23.414 9.040 1.00 91.25 99 PRO A O 1
ATOM 784 N N . LEU A 1 100 ? 0.159 24.930 8.504 1.00 89.94 100 LEU A N 1
ATOM 785 C CA . LEU A 1 100 ? 0.978 24.699 9.685 1.00 89.94 100 LEU A CA 1
ATOM 786 C C . LEU A 1 100 ? 0.531 25.635 10.808 1.00 89.94 100 LEU A C 1
ATOM 788 O O . LEU A 1 100 ? 0.103 26.746 10.506 1.00 89.94 100 LEU A O 1
ATOM 792 N N . PRO A 1 101 ? 0.647 25.207 12.080 1.00 90.12 101 PRO A N 1
ATOM 793 C CA . PRO A 1 101 ? 0.417 26.111 13.198 1.00 90.12 101 PRO A CA 1
ATOM 794 C C . PRO A 1 101 ? 1.325 27.333 13.043 1.00 90.12 101 PRO A C 1
ATOM 796 O O . PRO A 1 101 ? 2.521 27.184 12.754 1.00 90.12 101 PRO A O 1
ATOM 799 N N . GLN A 1 102 ? 0.731 28.518 13.169 1.00 88.94 102 GLN A N 1
ATOM 800 C CA . GLN A 1 102 ? 1.447 29.778 13.049 1.00 88.94 102 GLN A CA 1
ATOM 801 C C . GLN A 1 102 ? 2.493 29.843 14.159 1.00 88.94 102 GLN A C 1
ATOM 803 O O . GLN A 1 102 ? 2.204 29.576 15.321 1.00 88.94 102 GLN A O 1
ATOM 808 N N . LYS A 1 103 ? 3.735 30.125 13.772 1.00 89.06 103 LYS A N 1
ATOM 809 C CA . LYS A 1 103 ? 4.811 30.406 14.719 1.00 89.06 103 LYS A CA 1
ATOM 810 C C . LYS A 1 103 ? 4.952 31.917 14.805 1.00 89.06 103 LYS A C 1
ATOM 812 O O . LYS A 1 103 ? 4.896 32.573 13.764 1.00 89.06 103 LYS A O 1
ATOM 817 N N . GLU A 1 104 ? 5.146 32.441 16.009 1.00 88.69 104 GLU A N 1
ATOM 818 C CA . GLU A 1 104 ? 5.358 33.872 16.236 1.00 88.69 104 GLU A CA 1
ATOM 819 C C . GLU A 1 104 ? 6.468 34.412 15.321 1.00 88.69 104 GLU A C 1
ATOM 821 O O . GLU A 1 104 ? 7.492 33.759 15.094 1.00 88.69 104 GLU A O 1
ATOM 826 N N . GLY A 1 105 ? 6.204 35.563 14.696 1.00 88.06 105 GLY A N 1
ATOM 827 C CA . GLY A 1 105 ? 7.115 36.217 13.752 1.00 88.06 105 GLY A CA 1
ATOM 828 C C . GLY A 1 105 ? 7.265 35.544 12.379 1.00 88.06 105 GLY A C 1
ATOM 829 O O . GLY A 1 105 ? 8.044 36.021 11.555 1.00 88.06 105 GLY A O 1
ATOM 830 N N . LYS A 1 106 ? 6.549 34.446 12.083 1.00 89.62 106 LYS A N 1
ATOM 831 C CA . LYS A 1 106 ? 6.642 33.747 10.786 1.00 89.62 106 LYS A CA 1
ATOM 832 C C . LYS A 1 106 ? 5.334 33.806 10.009 1.00 89.62 106 LYS A C 1
ATOM 834 O O . LYS A 1 106 ? 4.252 33.596 10.550 1.00 89.62 106 LYS A O 1
ATOM 839 N N . ARG A 1 107 ? 5.456 34.026 8.695 1.00 90.00 107 ARG A N 1
ATOM 840 C CA . ARG A 1 107 ? 4.316 34.022 7.768 1.00 90.00 107 ARG A CA 1
ATOM 841 C C . ARG A 1 107 ? 3.592 32.665 7.795 1.00 90.00 107 ARG A C 1
ATOM 843 O O . ARG A 1 107 ? 4.263 31.633 7.927 1.00 90.00 107 ARG A O 1
ATOM 850 N N . PRO A 1 108 ? 2.260 32.638 7.614 1.00 92.06 108 PRO A N 1
ATOM 851 C CA . PRO A 1 108 ? 1.498 31.398 7.522 1.00 92.06 108 PRO A CA 1
ATOM 852 C C . PRO A 1 108 ? 2.059 30.489 6.423 1.00 92.06 108 PRO A C 1
ATOM 854 O O . PRO A 1 108 ? 2.229 30.905 5.278 1.00 92.06 108 PRO A O 1
ATOM 857 N N . GLN A 1 109 ? 2.362 29.236 6.765 1.00 92.31 109 GLN A N 1
ATOM 858 C CA . GLN A 1 109 ? 2.876 28.252 5.813 1.00 92.31 109 GLN A CA 1
ATOM 859 C C . GLN A 1 109 ? 1.891 27.109 5.629 1.00 92.31 109 GLN A C 1
ATOM 861 O O . GLN A 1 109 ? 1.268 26.637 6.579 1.00 92.31 109 GLN A O 1
ATOM 866 N N . THR A 1 110 ? 1.822 26.588 4.408 1.00 93.12 110 THR A N 1
ATOM 867 C CA . THR A 1 110 ? 1.104 25.349 4.107 1.00 93.12 110 THR A CA 1
ATOM 868 C C . THR A 1 110 ? 2.089 24.252 3.717 1.00 93.12 110 THR A C 1
ATOM 870 O O . THR A 1 110 ? 3.164 24.510 3.175 1.00 93.12 110 THR A O 1
ATOM 873 N N . LYS A 1 111 ? 1.747 22.995 4.008 1.00 92.94 111 LYS A N 1
ATOM 874 C CA . LYS A 1 111 ? 2.513 21.825 3.564 1.00 92.94 111 LYS A CA 1
ATOM 875 C C . LYS A 1 111 ? 1.651 20.886 2.739 1.00 92.94 111 LYS A C 1
ATOM 877 O O . LYS A 1 111 ? 0.556 20.508 3.151 1.00 92.94 111 LYS A O 1
ATOM 882 N N . ALA A 1 112 ? 2.205 20.454 1.610 1.00 94.19 112 ALA A N 1
ATOM 883 C CA . ALA A 1 112 ? 1.637 19.425 0.751 1.00 94.19 112 ALA A CA 1
ATOM 884 C C . ALA A 1 112 ? 2.453 18.123 0.853 1.00 94.19 112 ALA A C 1
ATOM 886 O O . ALA A 1 112 ? 3.684 18.163 0.959 1.00 94.19 112 ALA A O 1
ATOM 887 N N . PRO A 1 113 ? 1.814 16.945 0.803 1.00 95.69 113 PRO A N 1
ATOM 888 C CA . PRO A 1 113 ? 2.534 15.689 0.676 1.00 95.69 113 PRO A CA 1
ATOM 889 C C . PRO A 1 113 ? 3.151 15.540 -0.723 1.00 95.69 113 PRO A C 1
ATOM 891 O O . PRO A 1 113 ? 2.506 15.789 -1.736 1.00 95.69 113 PRO A O 1
ATOM 894 N N . LYS A 1 114 ? 4.372 14.993 -0.802 1.00 95.81 114 LYS A N 1
ATOM 895 C CA . LYS A 1 114 ? 4.924 14.508 -2.080 1.00 95.81 114 LYS A CA 1
ATOM 896 C C . LYS A 1 114 ? 4.020 13.415 -2.655 1.00 95.81 114 LYS A C 1
ATOM 898 O O . LYS A 1 114 ? 3.870 12.367 -2.015 1.00 95.81 114 LYS A O 1
ATOM 903 N N . ILE A 1 115 ? 3.470 13.640 -3.844 1.00 96.62 115 ILE A N 1
ATOM 904 C CA . ILE A 1 115 ? 2.572 12.691 -4.510 1.00 96.62 115 ILE A CA 1
ATOM 905 C C . ILE A 1 115 ? 3.346 11.429 -4.887 1.00 96.62 115 ILE A C 1
ATOM 907 O O . ILE A 1 115 ? 4.438 11.484 -5.455 1.00 96.62 115 ILE A O 1
ATOM 911 N N . GLN A 1 116 ? 2.779 10.270 -4.566 1.00 96.75 116 GLN A N 1
ATOM 912 C CA . GLN A 1 116 ? 3.354 8.978 -4.924 1.00 96.75 116 GLN A CA 1
ATOM 913 C C . GLN A 1 116 ? 2.643 8.382 -6.141 1.00 96.75 116 GLN A C 1
ATOM 915 O O . GLN A 1 116 ? 1.430 8.533 -6.294 1.00 96.75 116 GLN A O 1
ATOM 920 N N . ARG A 1 117 ? 3.393 7.622 -6.950 1.00 95.38 117 ARG A N 1
ATOM 921 C CA . ARG A 1 117 ? 2.898 6.924 -8.152 1.00 95.38 117 ARG A CA 1
ATOM 922 C C . ARG A 1 117 ? 2.328 7.866 -9.222 1.00 95.38 117 ARG A C 1
ATOM 924 O O . ARG A 1 117 ? 1.472 7.459 -9.996 1.00 95.38 117 ARG A O 1
ATOM 931 N N . LEU A 1 118 ? 2.810 9.106 -9.264 1.00 95.88 118 LEU A N 1
ATOM 93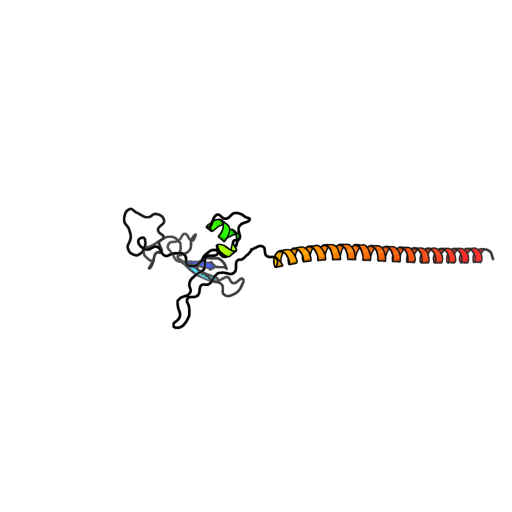2 C CA . LEU A 1 118 ? 2.564 10.014 -10.377 1.00 95.88 118 LEU A CA 1
ATOM 933 C C . LEU A 1 118 ? 3.482 9.653 -11.550 1.00 95.88 118 LEU A C 1
ATOM 935 O O . LEU A 1 118 ? 4.654 9.327 -11.339 1.00 95.88 118 LEU A O 1
ATOM 939 N N . VAL A 1 119 ? 2.964 9.727 -12.774 1.00 94.81 119 VAL A N 1
ATOM 940 C CA . VAL A 1 119 ? 3.790 9.610 -13.977 1.00 94.81 119 VAL A CA 1
ATOM 941 C C . VAL A 1 119 ? 4.613 10.887 -14.124 1.00 94.81 119 VAL A C 1
ATOM 943 O O . VAL A 1 119 ? 4.065 11.981 -14.188 1.00 94.81 119 VAL A O 1
ATOM 946 N N . THR A 1 120 ? 5.938 10.757 -14.118 1.00 95.44 120 THR A N 1
ATOM 947 C CA . THR A 1 120 ? 6.867 11.889 -14.241 1.00 95.44 120 THR A CA 1
ATOM 948 C C . THR A 1 120 ? 7.822 11.683 -15.416 1.00 95.44 120 THR A C 1
ATOM 950 O O . THR A 1 120 ? 8.108 10.530 -15.764 1.00 95.44 120 THR A O 1
ATOM 953 N N . PRO A 1 121 ? 8.386 12.763 -15.993 1.00 97.12 121 PRO A N 1
ATOM 954 C CA . PRO A 1 121 ? 9.372 12.663 -17.073 1.00 97.12 121 PRO A CA 1
ATOM 955 C C . PRO A 1 121 ? 10.554 11.749 -16.724 1.00 97.12 121 PRO A C 1
ATOM 957 O O . PRO A 1 121 ? 10.975 10.934 -17.542 1.00 97.12 121 PRO A O 1
ATOM 960 N N . VAL A 1 122 ? 11.013 11.787 -15.468 1.00 97.00 122 VAL A N 1
ATOM 961 C CA . VAL A 1 122 ? 12.081 10.915 -14.948 1.00 97.00 122 VAL A CA 1
ATOM 962 C C . VAL A 1 122 ? 11.689 9.435 -15.002 1.00 97.00 122 VAL A C 1
ATOM 964 O O . VAL A 1 122 ? 12.500 8.584 -15.367 1.00 97.00 122 VAL A O 1
ATOM 967 N N . MET A 1 123 ? 10.443 9.090 -14.660 1.00 96.62 123 MET A N 1
ATOM 968 C CA . MET A 1 123 ? 9.966 7.707 -14.756 1.00 96.62 123 MET A CA 1
ATOM 969 C C . MET A 1 123 ? 9.913 7.238 -16.217 1.00 96.62 123 MET A C 1
ATOM 971 O O . MET A 1 123 ? 10.379 6.137 -16.519 1.00 96.62 123 MET A O 1
ATOM 975 N N . LEU A 1 124 ? 9.431 8.092 -17.127 1.00 97.56 124 LEU A N 1
ATOM 976 C CA . LEU A 1 124 ? 9.408 7.813 -18.566 1.00 97.56 124 LEU A CA 1
ATOM 977 C C . LEU A 1 124 ? 10.823 7.658 -19.141 1.00 97.56 124 LEU A C 1
ATOM 979 O O . LEU A 1 124 ? 11.070 6.749 -19.930 1.00 97.56 124 LEU A O 1
ATOM 983 N N . GLN A 1 125 ? 11.774 8.494 -18.721 1.00 98.12 125 GLN A N 1
ATOM 984 C CA . GLN A 1 125 ? 13.185 8.384 -19.099 1.00 98.12 125 GLN A CA 1
ATOM 985 C C . GLN A 1 125 ? 13.793 7.064 -18.609 1.00 98.12 125 GLN A C 1
ATOM 987 O O . GLN A 1 125 ? 14.376 6.330 -19.402 1.00 98.12 125 GLN A O 1
ATOM 992 N N . ARG A 1 126 ? 13.589 6.694 -17.337 1.00 98.19 126 ARG A N 1
ATOM 993 C CA . ARG A 1 126 ? 14.055 5.405 -16.788 1.00 98.19 126 ARG A CA 1
ATOM 994 C C . ARG A 1 126 ? 13.451 4.210 -17.531 1.00 98.19 126 ARG A C 1
ATOM 996 O O . ARG A 1 126 ? 14.140 3.212 -17.745 1.00 98.19 126 ARG A O 1
ATOM 1003 N N . LYS A 1 127 ? 12.182 4.302 -17.947 1.00 98.19 127 LYS A N 1
ATOM 1004 C CA . LYS A 1 127 ? 11.516 3.276 -18.765 1.00 98.19 127 LYS A CA 1
ATOM 1005 C C . LYS A 1 127 ? 12.158 3.167 -20.154 1.00 98.19 127 LYS A C 1
ATOM 1007 O O . LYS A 1 127 ? 12.495 2.057 -20.561 1.00 98.19 127 LYS A O 1
ATOM 1012 N N . ARG A 1 128 ? 12.389 4.297 -20.838 1.00 98.25 128 ARG A N 1
ATOM 1013 C CA . ARG A 1 128 ? 13.094 4.356 -22.134 1.00 98.25 128 ARG A CA 1
ATOM 1014 C C . ARG A 1 128 ? 14.509 3.785 -22.037 1.00 98.25 128 ARG A C 1
ATOM 1016 O O . ARG A 1 128 ? 14.857 2.896 -22.805 1.00 98.25 128 ARG A O 1
ATOM 1023 N N . HIS A 1 129 ? 15.277 4.200 -21.032 1.00 98.12 129 HIS A N 1
ATOM 1024 C CA . HIS A 1 129 ? 16.632 3.710 -20.782 1.00 98.12 129 HIS A CA 1
ATOM 1025 C C . HIS A 1 129 ? 16.676 2.188 -20.573 1.00 98.12 129 HIS A C 1
ATOM 1027 O O . HIS A 1 129 ? 17.501 1.499 -21.166 1.00 98.12 129 HIS A O 1
ATOM 1033 N N . ARG A 1 130 ? 15.739 1.623 -19.798 1.00 98.38 130 ARG A N 1
ATOM 1034 C CA . ARG A 1 130 ? 15.640 0.165 -19.610 1.00 98.38 130 ARG A CA 1
ATOM 1035 C C . ARG A 1 130 ? 15.441 -0.578 -20.934 1.00 98.38 130 ARG A C 1
ATOM 1037 O O . ARG A 1 130 ? 16.043 -1.630 -21.136 1.00 98.38 130 ARG A O 1
ATOM 1044 N N . LEU A 1 131 ? 14.589 -0.053 -21.815 1.00 97.94 131 LEU A N 1
ATOM 1045 C CA . LEU A 1 131 ? 14.355 -0.635 -23.139 1.00 97.94 131 LEU A CA 1
ATOM 1046 C C . LEU A 1 131 ? 15.592 -0.497 -24.035 1.00 97.94 131 LEU A C 1
ATOM 1048 O O . LEU A 1 131 ? 15.971 -1.470 -24.683 1.00 97.94 131 LEU A O 1
ATOM 1052 N N . ALA A 1 132 ? 16.259 0.658 -24.011 1.00 98.25 132 ALA A N 1
ATOM 1053 C CA . ALA A 1 132 ? 17.503 0.883 -24.743 1.00 98.25 132 ALA A CA 1
ATOM 1054 C C . ALA A 1 132 ? 18.602 -0.105 -24.320 1.00 98.25 132 ALA A C 1
ATOM 1056 O O . ALA A 1 132 ? 19.220 -0.734 -25.173 1.00 98.25 132 ALA A O 1
ATOM 1057 N N . LEU A 1 133 ? 18.779 -0.342 -23.014 1.00 98.25 133 LEU A N 1
ATOM 1058 C CA . LEU A 1 133 ? 19.731 -1.337 -22.513 1.00 98.25 133 LEU A CA 1
ATOM 1059 C C . LEU A 1 133 ? 19.401 -2.760 -22.976 1.00 98.25 133 LEU A C 1
ATOM 1061 O O . LEU A 1 133 ? 20.309 -3.513 -23.319 1.00 98.25 133 LEU A O 1
ATOM 1065 N N . LYS A 1 134 ? 18.116 -3.142 -23.013 1.00 98.19 134 LYS A N 1
ATOM 1066 C CA . LYS A 1 134 ? 17.705 -4.451 -23.548 1.00 98.19 134 LYS A CA 1
ATOM 1067 C C . LYS A 1 134 ? 18.076 -4.593 -25.024 1.00 98.19 134 LYS A C 1
ATOM 1069 O O . LYS A 1 134 ? 18.626 -5.623 -25.401 1.00 98.19 134 LYS A O 1
ATOM 1074 N N . ARG A 1 135 ? 17.824 -3.557 -25.831 1.00 98.00 135 ARG A N 1
ATOM 1075 C CA . ARG A 1 135 ? 18.203 -3.527 -27.252 1.00 98.00 135 ARG A CA 1
ATOM 1076 C C . ARG A 1 135 ? 19.719 -3.602 -27.428 1.00 98.00 135 ARG A C 1
ATOM 1078 O O . ARG A 1 135 ? 20.184 -4.461 -28.162 1.00 98.00 135 ARG A O 1
ATOM 1085 N N . LYS A 1 136 ? 20.485 -2.801 -26.679 1.00 98.12 136 LYS A N 1
ATOM 1086 C CA . LYS A 1 136 ? 21.957 -2.806 -26.718 1.00 98.12 136 LYS A CA 1
ATOM 1087 C C . LYS A 1 136 ? 22.540 -4.181 -26.377 1.00 98.12 136 LYS A C 1
ATOM 1089 O O . LYS A 1 136 ? 23.437 -4.648 -27.062 1.00 98.12 136 LYS A O 1
ATOM 1094 N N . ARG A 1 137 ? 22.004 -4.859 -25.355 1.00 98.19 137 ARG A N 1
ATOM 1095 C CA . ARG A 1 137 ? 22.414 -6.232 -25.000 1.00 98.19 137 ARG A CA 1
ATOM 1096 C C . ARG A 1 137 ? 22.074 -7.240 -26.094 1.00 98.19 137 ARG A C 1
ATOM 1098 O O . ARG A 1 137 ? 22.864 -8.136 -26.350 1.00 98.19 137 ARG A O 1
ATOM 1105 N N . ALA A 1 138 ? 20.902 -7.117 -26.715 1.00 97.81 138 ALA A N 1
ATOM 1106 C CA . ALA A 1 138 ? 20.516 -7.997 -27.812 1.00 97.81 138 ALA A CA 1
ATOM 1107 C C . ALA A 1 138 ? 21.427 -7.809 -29.032 1.00 97.81 138 ALA A C 1
ATOM 1109 O O . ALA A 1 138 ? 21.859 -8.807 -29.594 1.00 97.81 138 ALA A O 1
ATOM 1110 N N . GLN A 1 139 ? 21.745 -6.559 -29.382 1.00 97.88 139 GLN A N 1
ATOM 1111 C CA . GLN A 1 139 ? 22.657 -6.234 -30.475 1.00 97.88 139 GLN A CA 1
ATOM 1112 C C . GLN A 1 139 ? 24.062 -6.772 -30.202 1.00 97.88 139 GLN A C 1
ATOM 1114 O O . GLN A 1 139 ? 24.551 -7.573 -30.983 1.00 97.88 139 GLN A O 1
ATOM 1119 N N . LYS A 1 140 ? 24.625 -6.471 -29.024 1.00 97.88 140 LYS A N 1
ATOM 1120 C CA . LYS A 1 140 ? 25.939 -6.974 -28.608 1.00 97.88 140 LYS A CA 1
ATOM 1121 C C . LYS A 1 140 ? 26.057 -8.497 -28.758 1.00 97.88 140 LYS A C 1
ATOM 1123 O O . LYS A 1 140 ? 27.018 -8.972 -29.337 1.00 97.88 140 LYS A O 1
ATOM 1128 N N . ARG A 1 141 ? 25.050 -9.259 -28.309 1.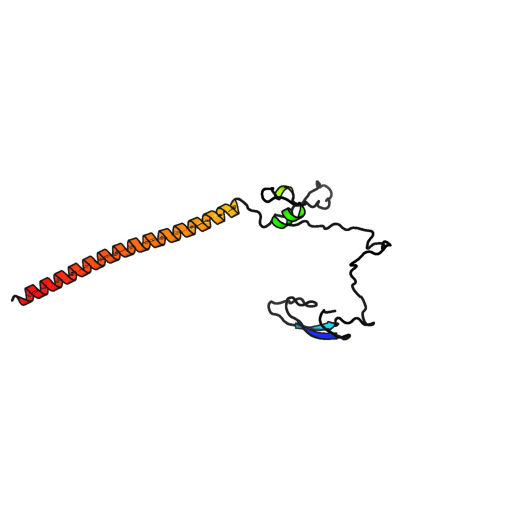00 97.62 141 ARG A N 1
ATOM 1129 C CA . ARG A 1 141 ? 25.047 -10.725 -28.471 1.00 97.62 141 ARG A CA 1
ATOM 1130 C C . ARG A 1 141 ? 25.022 -11.174 -29.933 1.00 97.62 141 ARG A C 1
ATOM 1132 O O . ARG A 1 141 ? 25.607 -12.201 -30.246 1.00 97.62 141 ARG A O 1
ATOM 1139 N N . LYS A 1 142 ? 24.301 -10.461 -30.806 1.00 97.69 142 LYS A N 1
ATOM 1140 C CA . LYS A 1 142 ? 24.274 -10.767 -32.245 1.00 97.69 142 LYS A CA 1
ATOM 1141 C C . LYS A 1 142 ? 25.632 -10.494 -32.883 1.00 97.69 142 LYS A C 1
ATOM 1143 O O . LYS A 1 142 ? 26.097 -11.327 -33.651 1.00 97.69 142 LYS A O 1
ATOM 1148 N N . ASP A 1 143 ? 26.248 -9.369 -32.533 1.00 97.31 143 ASP A N 1
ATOM 1149 C CA . ASP A 1 143 ? 27.558 -8.974 -33.047 1.00 97.31 143 ASP A CA 1
ATOM 1150 C C . ASP A 1 143 ? 28.635 -9.976 -32.593 1.00 97.31 143 ASP A C 1
ATOM 1152 O O . ASP A 1 143 ? 29.338 -10.529 -33.431 1.00 97.31 143 ASP A O 1
ATOM 1156 N N . GLU A 1 144 ? 28.675 -10.325 -31.301 1.00 97.12 144 GLU A N 1
ATOM 1157 C CA . GLU A 1 144 ? 29.596 -11.333 -30.745 1.00 97.12 144 GLU A CA 1
ATOM 1158 C C . GLU A 1 144 ? 29.408 -12.716 -31.391 1.00 97.12 144 GLU A C 1
ATOM 1160 O O . GLU A 1 144 ? 30.381 -13.402 -31.701 1.00 97.12 144 GLU A O 1
ATOM 1165 N N . ALA A 1 145 ? 28.160 -13.134 -31.635 1.00 97.38 145 ALA A N 1
ATOM 1166 C CA . ALA A 1 145 ? 27.881 -14.394 -32.321 1.00 97.38 145 ALA A CA 1
ATOM 1167 C C . ALA A 1 145 ? 28.360 -14.373 -33.781 1.00 97.38 145 ALA A C 1
ATOM 1169 O O . ALA A 1 145 ? 28.901 -15.367 -34.264 1.00 97.38 145 ALA A O 1
ATOM 1170 N N . ALA A 1 146 ? 28.186 -13.248 -34.481 1.00 97.19 146 ALA A N 1
ATOM 1171 C CA . ALA A 1 146 ? 28.653 -13.082 -35.853 1.00 97.19 146 ALA A CA 1
ATOM 1172 C C . ALA A 1 146 ? 30.188 -13.066 -35.934 1.00 97.19 146 ALA A C 1
ATOM 1174 O O . ALA A 1 146 ? 30.760 -13.711 -36.814 1.00 97.19 146 ALA A O 1
ATOM 1175 N N . GLU A 1 147 ? 30.862 -12.380 -35.009 1.00 96.81 147 GLU A N 1
ATOM 1176 C CA . GLU A 1 147 ? 32.325 -12.386 -34.902 1.00 96.81 147 GLU A CA 1
ATOM 1177 C C . GLU A 1 147 ? 32.862 -13.789 -34.617 1.00 96.81 147 GLU A C 1
ATOM 1179 O O . GLU A 1 147 ? 33.770 -14.259 -35.306 1.00 96.81 147 GLU A O 1
ATOM 1184 N N . TYR A 1 148 ? 32.257 -14.501 -33.665 1.00 96.88 148 TYR A N 1
ATOM 1185 C CA . TYR A 1 148 ? 32.649 -15.869 -33.349 1.00 96.88 148 TYR A CA 1
ATOM 1186 C C . TYR A 1 148 ? 32.434 -16.827 -34.531 1.00 96.88 148 TYR A C 1
ATOM 1188 O O . TYR A 1 148 ? 33.298 -17.653 -34.822 1.00 96.88 148 TYR A O 1
ATOM 1196 N N . ALA A 1 149 ? 31.329 -16.684 -35.271 1.00 96.88 149 ALA A N 1
ATOM 1197 C CA . ALA A 1 149 ? 31.071 -17.479 -36.471 1.00 96.88 149 ALA A CA 1
ATOM 1198 C C . ALA A 1 149 ? 32.123 -17.238 -37.570 1.00 96.88 149 ALA A C 1
ATOM 1200 O O . ALA A 1 149 ? 32.582 -18.192 -38.201 1.00 96.88 149 ALA A O 1
ATOM 1201 N N . ARG A 1 150 ? 32.554 -15.982 -37.771 1.00 96.62 150 ARG A N 1
ATOM 1202 C CA . ARG A 1 150 ? 33.651 -15.650 -38.699 1.00 96.62 150 ARG A CA 1
ATOM 1203 C C . ARG A 1 150 ? 34.970 -16.290 -38.267 1.00 96.62 150 ARG A C 1
ATOM 1205 O O . ARG A 1 150 ? 35.647 -16.890 -39.098 1.00 96.62 150 ARG A O 1
ATOM 1212 N N . LEU A 1 151 ? 35.304 -16.211 -36.977 1.00 96.50 151 LEU A N 1
ATOM 1213 C CA . LEU A 1 151 ? 36.511 -16.830 -36.427 1.00 96.50 151 LEU A CA 1
ATOM 1214 C C . LEU A 1 151 ? 36.503 -18.353 -36.629 1.00 96.50 151 LEU A C 1
ATOM 1216 O O . LEU A 1 151 ? 37.498 -18.923 -37.074 1.00 96.50 151 LEU A O 1
ATOM 1220 N N . LEU A 1 152 ? 35.374 -19.012 -36.353 1.00 96.81 152 LEU A N 1
ATOM 1221 C CA . LEU A 1 152 ? 35.219 -20.450 -36.582 1.00 96.81 152 LEU A CA 1
ATOM 1222 C C . LEU A 1 152 ? 35.404 -20.825 -38.055 1.00 96.81 152 LEU A C 1
ATOM 1224 O O . LEU A 1 152 ? 36.099 -21.798 -38.346 1.00 96.81 152 LEU A O 1
ATOM 1228 N N . ALA A 1 153 ? 34.831 -20.054 -38.984 1.00 96.19 153 ALA A N 1
ATOM 1229 C CA . ALA A 1 153 ? 34.980 -20.302 -40.416 1.00 96.19 153 ALA A CA 1
ATOM 1230 C C . ALA A 1 153 ? 36.447 -20.200 -40.871 1.00 96.19 153 ALA A C 1
ATOM 1232 O O . ALA A 1 153 ? 36.919 -21.062 -41.615 1.00 96.19 153 ALA A O 1
ATOM 1233 N N . GLN A 1 154 ? 37.187 -19.199 -40.381 1.00 96.44 154 GLN A N 1
ATOM 1234 C CA . GLN A 1 154 ? 38.618 -19.060 -40.658 1.00 96.44 154 GLN A CA 1
ATOM 1235 C C . GLN A 1 154 ? 39.416 -20.260 -40.123 1.00 96.44 154 GLN A C 1
ATOM 1237 O O . GLN A 1 154 ? 40.168 -20.881 -40.872 1.00 96.44 154 GLN A O 1
ATOM 1242 N N . ARG A 1 155 ? 39.203 -20.648 -38.858 1.00 95.75 155 ARG A N 1
ATOM 1243 C CA . ARG A 1 155 ? 39.890 -21.798 -38.238 1.00 95.75 155 ARG A CA 1
ATOM 1244 C C . ARG A 1 155 ? 39.584 -23.117 -38.945 1.00 95.75 155 ARG A C 1
ATOM 1246 O O . ARG A 1 155 ? 40.478 -23.939 -39.127 1.00 95.75 155 ARG A O 1
ATOM 1253 N N . ALA A 1 156 ? 38.337 -23.319 -39.369 1.00 95.88 156 ALA A N 1
ATOM 1254 C CA . ALA A 1 156 ? 37.937 -24.501 -40.125 1.00 95.88 156 ALA A CA 1
ATOM 1255 C C . ALA A 1 156 ? 38.622 -24.561 -41.500 1.00 95.88 156 ALA A C 1
ATOM 1257 O O . ALA A 1 156 ? 39.043 -25.638 -41.926 1.00 95.88 156 ALA A O 1
ATOM 1258 N N . LYS A 1 157 ? 38.777 -23.412 -42.176 1.00 96.19 157 LYS A N 1
ATOM 1259 C CA . LYS A 1 157 ? 39.516 -23.312 -43.441 1.00 96.19 157 LYS A CA 1
ATOM 1260 C C . LYS A 1 157 ? 40.999 -23.644 -43.249 1.00 96.19 157 LYS A C 1
ATOM 1262 O O . LYS A 1 157 ? 41.493 -24.532 -43.936 1.00 96.19 157 LYS A O 1
ATOM 1267 N N . GLU A 1 158 ? 41.661 -23.027 -42.269 1.00 94.56 158 GLU A N 1
ATOM 1268 C CA . GLU A 1 158 ? 43.066 -23.305 -41.922 1.00 94.56 158 GLU A CA 1
ATOM 1269 C C . GLU A 1 158 ? 43.289 -24.796 -41.597 1.00 94.56 158 GLU A C 1
ATOM 1271 O O . GLU A 1 158 ? 44.237 -25.415 -42.078 1.00 94.56 158 GLU A O 1
ATOM 1276 N N . ALA A 1 159 ? 42.396 -25.414 -40.814 1.00 94.81 159 ALA A N 1
ATOM 1277 C CA . ALA A 1 159 ? 42.479 -26.837 -40.480 1.00 94.81 159 ALA A CA 1
ATOM 1278 C C . ALA A 1 159 ? 42.281 -27.745 -41.707 1.00 94.81 159 ALA A C 1
ATOM 1280 O O . ALA A 1 159 ? 42.964 -28.763 -41.845 1.00 94.81 159 ALA A O 1
ATOM 1281 N N . LYS A 1 160 ? 41.367 -27.379 -42.616 1.00 95.25 160 LYS A N 1
ATOM 1282 C CA . LYS A 1 160 ? 41.140 -28.106 -43.873 1.00 95.25 160 LYS A CA 1
ATOM 1283 C C . LYS A 1 160 ? 42.359 -28.025 -44.793 1.00 95.25 160 LYS A C 1
ATOM 1285 O O . LYS A 1 160 ? 42.724 -29.040 -45.382 1.00 95.25 160 LYS A O 1
ATOM 1290 N N . GLU A 1 161 ? 42.989 -26.857 -44.892 1.00 93.94 161 GLU A N 1
ATOM 1291 C CA . GLU A 1 161 ? 44.214 -26.647 -45.673 1.00 93.94 161 GLU A CA 1
ATOM 1292 C C . GLU A 1 161 ? 45.384 -27.463 -45.110 1.00 93.94 161 GLU A C 1
ATOM 1294 O O . GLU A 1 161 ? 45.982 -28.235 -45.858 1.00 93.94 161 GLU A O 1
ATOM 1299 N N . LYS A 1 162 ? 45.621 -27.422 -43.790 1.00 94.44 162 LYS A N 1
ATOM 1300 C CA . LYS A 1 162 ? 46.638 -28.262 -43.123 1.00 94.44 162 LYS A CA 1
ATOM 1301 C C . LYS A 1 162 ? 46.417 -29.756 -43.361 1.00 94.44 162 LYS A C 1
ATOM 1303 O O . LYS A 1 162 ? 47.352 -30.480 -43.689 1.00 94.44 162 LYS A O 1
ATOM 1308 N N . ARG A 1 163 ? 45.171 -30.231 -43.245 1.00 93.25 163 ARG A N 1
ATOM 1309 C CA . ARG A 1 163 ? 44.838 -31.639 -43.516 1.00 93.25 163 ARG A CA 1
ATOM 1310 C C . ARG A 1 163 ? 45.078 -32.006 -44.982 1.00 93.25 163 ARG A C 1
ATOM 1312 O O . ARG A 1 163 ? 45.537 -33.108 -45.270 1.00 93.25 163 ARG A O 1
ATOM 1319 N N . ALA A 1 164 ? 44.766 -31.108 -45.917 1.00 92.06 164 ALA A N 1
ATOM 1320 C CA . ALA A 1 164 ? 45.017 -31.334 -47.339 1.00 92.06 164 ALA A CA 1
ATOM 1321 C C .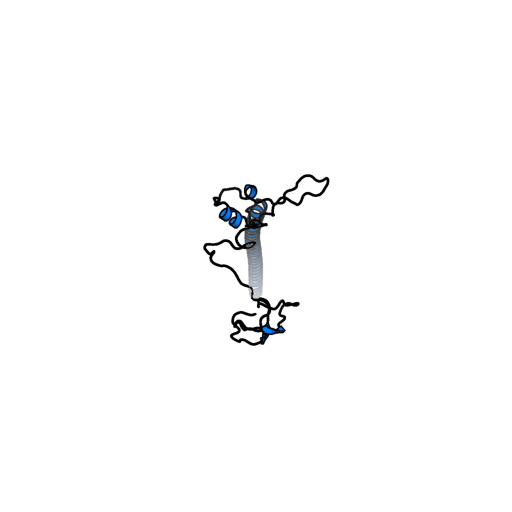 ALA A 1 164 ? 46.522 -31.386 -47.652 1.00 92.06 164 ALA A C 1
ATOM 1323 O O . ALA A 1 164 ? 46.949 -32.236 -48.434 1.00 92.06 164 ALA A O 1
ATOM 1324 N N . GLU A 1 165 ? 47.322 -30.523 -47.026 1.00 90.38 165 GLU A N 1
ATOM 1325 C CA . GLU A 1 165 ? 48.784 -30.532 -47.112 1.00 90.38 165 GLU A CA 1
ATOM 1326 C C . GLU A 1 165 ? 49.376 -31.843 -46.575 1.00 90.38 165 GLU A C 1
ATOM 1328 O O . GLU A 1 165 ? 50.171 -32.488 -47.257 1.00 90.38 165 GLU A O 1
ATOM 1333 N N . GLU A 1 166 ? 48.926 -32.305 -45.407 1.00 89.56 166 GLU A N 1
ATOM 1334 C CA . GLU A 1 166 ? 49.370 -33.571 -44.820 1.00 89.56 166 GLU A CA 1
ATOM 1335 C C . GLU A 1 166 ? 49.039 -34.774 -45.719 1.00 89.56 166 GLU A C 1
ATOM 1337 O O . GLU A 1 166 ? 49.883 -35.644 -45.949 1.00 89.56 166 GLU A O 1
ATOM 1342 N N . VAL A 1 167 ? 47.832 -34.803 -46.298 1.00 89.50 167 VAL A N 1
ATOM 1343 C CA . VAL A 1 167 ? 47.433 -35.833 -47.271 1.00 89.50 167 VAL A CA 1
ATOM 1344 C C . VAL A 1 167 ? 48.307 -35.777 -48.526 1.00 89.50 167 VAL A C 1
ATOM 1346 O O . VAL A 1 167 ? 48.724 -36.830 -49.013 1.00 89.50 167 VAL A O 1
ATOM 1349 N N . ARG A 1 168 ? 48.621 -34.581 -49.046 1.00 88.44 168 ARG A N 1
ATOM 1350 C CA . ARG A 1 168 ? 49.550 -34.415 -50.180 1.00 88.44 168 ARG A CA 1
ATOM 1351 C C . ARG A 1 168 ? 50.941 -34.950 -49.836 1.00 88.44 168 ARG A C 1
ATOM 1353 O O . ARG A 1 168 ? 51.467 -35.747 -50.606 1.00 88.44 168 ARG A O 1
ATOM 1360 N N . ARG A 1 169 ? 51.477 -34.607 -48.658 1.00 87.31 169 ARG A N 1
ATOM 1361 C CA . ARG A 1 169 ? 52.773 -35.100 -48.159 1.00 87.31 169 ARG A CA 1
ATOM 1362 C C . ARG A 1 169 ? 52.802 -36.626 -48.030 1.00 87.31 169 ARG A C 1
ATOM 1364 O O . ARG A 1 169 ? 53.789 -37.261 -48.386 1.00 87.31 169 ARG A O 1
ATOM 1371 N N . ARG A 1 170 ? 51.717 -37.235 -47.538 1.00 85.06 170 ARG A N 1
ATOM 1372 C CA . ARG A 1 170 ? 51.601 -38.699 -47.426 1.00 85.06 170 ARG A CA 1
ATOM 1373 C C . ARG A 1 170 ? 51.575 -39.379 -48.797 1.00 85.06 170 ARG A C 1
ATOM 1375 O O . ARG A 1 170 ? 52.230 -40.399 -48.967 1.00 85.06 170 ARG A O 1
ATOM 1382 N N . ARG A 1 171 ? 50.859 -38.809 -49.773 1.00 83.44 171 ARG A N 1
ATOM 1383 C CA . ARG A 1 171 ? 50.809 -39.330 -51.152 1.00 83.44 171 ARG A CA 1
ATOM 1384 C C . ARG A 1 171 ? 52.158 -39.235 -51.864 1.00 83.44 171 ARG A C 1
ATOM 1386 O O . ARG A 1 171 ? 52.552 -40.191 -52.521 1.00 83.44 171 ARG A O 1
ATOM 1393 N N . SER A 1 172 ? 52.878 -38.124 -51.706 1.00 79.44 172 SER A N 1
ATOM 1394 C CA . SER A 1 172 ? 54.220 -37.975 -52.283 1.00 79.44 172 SER A CA 1
ATOM 1395 C C . SER A 1 172 ? 55.242 -38.912 -51.633 1.00 79.44 172 SER A C 1
ATOM 1397 O O . SER A 1 172 ? 56.148 -39.383 -52.306 1.00 79.44 172 SER A O 1
ATOM 1399 N N . ALA A 1 173 ? 55.085 -39.223 -50.342 1.00 76.00 173 ALA A N 1
ATOM 1400 C CA . ALA A 1 173 ? 55.930 -40.196 -49.650 1.00 76.00 173 ALA A CA 1
ATOM 1401 C C . ALA A 1 173 ? 55.650 -41.656 -50.061 1.00 76.00 173 ALA A C 1
ATOM 1403 O O . ALA A 1 173 ? 56.547 -42.479 -49.954 1.00 76.00 173 ALA A O 1
ATOM 1404 N N . SER A 1 174 ? 54.440 -41.979 -50.540 1.00 69.75 174 SER A N 1
ATOM 1405 C CA . SER A 1 174 ? 54.091 -43.322 -51.042 1.00 69.75 174 SER A CA 1
ATOM 1406 C C . SER A 1 174 ? 54.443 -43.567 -52.516 1.00 69.75 174 SER A C 1
ATOM 1408 O O . SER A 1 174 ? 54.209 -44.661 -53.012 1.00 69.75 174 SER A O 1
ATOM 1410 N N . GLN A 1 175 ? 54.930 -42.548 -53.234 1.00 61.41 175 GLN A N 1
ATOM 1411 C CA . GLN A 1 175 ? 55.370 -42.647 -54.636 1.00 61.41 175 GLN A CA 1
ATOM 1412 C C . GLN A 1 175 ? 56.898 -42.805 -54.778 1.00 61.41 175 GLN A C 1
ATOM 1414 O O . GLN A 1 175 ? 57.431 -42.623 -55.870 1.00 61.41 175 GLN A O 1
ATOM 1419 N N . ARG A 1 176 ? 57.597 -43.126 -53.684 1.00 49.03 176 ARG A N 1
ATOM 1420 C CA . ARG A 1 176 ? 58.995 -43.572 -53.683 1.00 49.03 176 ARG A CA 1
ATOM 1421 C C . ARG A 1 176 ? 59.070 -45.053 -53.367 1.00 49.03 176 ARG A C 1
ATOM 1423 O O . ARG A 1 176 ? 58.271 -45.487 -52.509 1.00 49.03 176 ARG A O 1
#

Mean predicted aligned error: 7.99 Å

Organism: Stegodyphus mimosarum (NCBI:txid407821)

pLDDT: mean 94.4, std 5.75, range [49.03, 98.38]

Sequence (176 aa):
MKQGVLTAGRVRLLLSKGHSCYRPRRTGERKRKSVRGCIVDSNLSVLCLVIIKKGDQDIPGLTDTTIPRRLGPKRASKIRKLFNLAKDDDVRQFVVKRPLPQKEGKRPQTKAPKIQRLVTPVMLQRKRHRLALKRKRAQKRKDEAAEYARLLAQRAKEAKEKRAEEVRRRRSASQR

Nearest PDB structures (foldseek):
  8q87-assembly1_Af  TM=9.796E-01  e=9.283E-21  Gallus gallus
  8t4s-assembly1_G  TM=9.748E-01  e=1.248E-19  Homo sapiens
  7q08-assembly1_H  TM=9.753E-01  e=1.750E-17  Candida albicans SC5314
  7olc-assembly1_SG  TM=9.367E-01  e=1.275E-17  Thermochaetoides thermophila DSM 1495
  9cai-assembly1_AG  TM=9.596E-01  e=1.575E-15  Caenorhabditis elegans

Solvent-accessible surface area (backbone atoms only — not comparable to full-atom values): 11214 Å² total; per-residue (Å²): 111,38,88,90,34,96,34,76,52,71,46,76,43,78,40,43,78,87,40,85,100,54,80,63,91,52,90,90,43,65,50,76,42,79,44,41,20,56,45,85,62,90,89,58,95,78,83,92,82,79,88,88,72,86,69,96,70,79,45,87,88,63,68,73,58,84,83,76,81,89,71,67,70,46,38,42,72,51,42,28,64,73,70,72,50,62,91,84,59,70,62,79,78,72,54,65,60,40,76,49,85,73,48,92,99,47,79,84,47,72,48,67,72,79,69,38,88,61,92,42,73,68,58,54,49,55,52,50,50,55,51,50,51,52,50,52,54,54,49,52,54,51,51,53,52,52,52,50,51,52,52,49,51,52,52,52,49,54,52,52,51,54,52,50,51,52,52,50,55,52,53,61,62,67,75,107